Protein AF-V4BMM2-F1 (afdb_monomer)

Radius of gyration: 35.37 Å; Cα contacts (8 Å, |Δi|>4): 159; chains: 1; bounding box: 68×70×99 Å

Nearest PDB structures (foldseek):
  4p7h-assembly1_A  TM=6.509E-01  e=2.391E-01  Homo sapiens
  7uw8-assembly1_A  TM=7.440E-01  e=1.927E+00  Drosophila melanogaster
  4nl3-assembly1_D  TM=5.221E-01  e=1.024E+00  Listeria monocytogenes
  4noy-assembly1_A  TM=5.228E-01  e=1.238E+00  Listeria monocytogenes
  2wac-assembly2_B  TM=4.907E-01  e=3.405E+00  Drosophila melanogaster

Foldseek 3Di:
DPPVPVLCQQQDADQLRGGVVCVVFQAHDDDPDDDDPVRRDHDDPCVVSSVVSVVVVVVVVVVVVCVVVVDDDDDDDDFQFWWQFQVVRFIWTWHADDPDPQWTWTQGPVGIDIDGVVRTDGDDDDPPPPPDPDPPDDDDDDDDDDDDDDDDDDDDDDDDDDDDDDDDDDDDDDDDDDPDPPDPDDDPDDDDDDDDDDDDD

Structure (mmCIF, N/CA/C/O backbone):
data_AF-V4BMM2-F1
#
_entry.id   AF-V4BMM2-F1
#
loop_
_atom_site.group_PDB
_atom_site.id
_atom_site.type_symbol
_atom_site.label_atom_id
_atom_site.label_alt_id
_atom_site.label_comp_id
_atom_site.label_asym_id
_atom_site.label_entity_id
_atom_site.label_seq_id
_atom_site.pdbx_PDB_ins_code
_atom_site.Cartn_x
_atom_site.Cartn_y
_atom_site.Cartn_z
_atom_site.occupancy
_atom_site.B_iso_or_equiv
_atom_site.auth_seq_id
_atom_site.auth_comp_id
_atom_site.auth_asym_id
_atom_site.auth_atom_id
_atom_site.pdbx_PDB_model_num
ATOM 1 N N . MET A 1 1 ? -15.594 14.493 -30.966 1.00 46.47 1 MET A N 1
ATOM 2 C CA . MET A 1 1 ? -14.393 15.199 -30.462 1.00 46.47 1 MET A CA 1
ATOM 3 C C . MET A 1 1 ? -13.976 14.686 -29.072 1.00 46.47 1 MET A C 1
ATOM 5 O O . MET A 1 1 ? -13.896 15.462 -28.135 1.00 46.47 1 MET A O 1
ATOM 9 N N . VAL A 1 2 ? -13.734 13.376 -28.896 1.00 53.12 2 VAL A N 1
ATOM 10 C CA . VAL A 1 2 ? -13.329 12.791 -27.585 1.00 53.12 2 VAL A CA 1
ATOM 11 C C . VAL A 1 2 ? -12.074 11.904 -27.709 1.00 53.12 2 VAL A C 1
ATOM 13 O O . VAL A 1 2 ? -11.563 11.369 -26.731 1.00 53.12 2 VAL A O 1
ATOM 16 N N . SER A 1 3 ? -11.534 11.747 -28.920 1.00 57.31 3 SER A N 1
ATOM 17 C CA . SER A 1 3 ? -10.392 10.869 -29.206 1.00 57.31 3 SER A CA 1
ATOM 18 C C . SER A 1 3 ? -9.025 11.526 -28.979 1.00 57.31 3 SER A C 1
ATOM 20 O O . SER A 1 3 ? -8.033 10.813 -28.847 1.00 57.31 3 SER A O 1
ATOM 22 N N . GLU A 1 4 ? -8.949 12.856 -28.887 1.00 58.19 4 GLU A N 1
ATOM 23 C CA . GLU A 1 4 ? -7.668 13.579 -28.845 1.00 58.19 4 GLU A CA 1
ATOM 24 C C . GLU A 1 4 ? -6.972 13.538 -27.479 1.00 58.19 4 GLU A C 1
ATOM 26 O O . GLU A 1 4 ? -5.750 13.589 -27.414 1.00 58.19 4 GLU A O 1
ATOM 31 N N . VAL A 1 5 ? -7.705 13.378 -26.375 1.00 65.31 5 VAL A N 1
ATOM 32 C CA . VAL A 1 5 ? -7.097 13.405 -25.028 1.00 65.31 5 VAL A CA 1
ATOM 33 C C . VAL A 1 5 ? -6.612 12.017 -24.585 1.00 65.31 5 VAL A C 1
ATOM 35 O O . VAL A 1 5 ? -5.664 11.891 -23.810 1.00 65.31 5 VAL A O 1
ATOM 38 N N . ASN A 1 6 ? -7.221 10.946 -25.103 1.00 75.31 6 ASN A N 1
ATOM 39 C CA . ASN A 1 6 ? -6.951 9.581 -24.641 1.00 75.31 6 ASN A CA 1
ATOM 40 C C . ASN A 1 6 ? -5.591 9.039 -25.117 1.00 75.31 6 ASN A C 1
ATOM 42 O O . ASN A 1 6 ? -4.959 8.249 -24.417 1.00 75.31 6 ASN A O 1
ATOM 46 N N . TRP A 1 7 ? -5.112 9.445 -26.298 1.00 81.00 7 TRP A N 1
ATOM 47 C CA . TRP A 1 7 ? -3.816 8.966 -26.790 1.00 81.00 7 TRP A CA 1
ATOM 48 C C . TRP A 1 7 ? -2.649 9.574 -26.004 1.00 81.00 7 TRP A C 1
ATOM 50 O O . TRP A 1 7 ? -1.683 8.860 -25.746 1.00 81.00 7 TRP A O 1
ATOM 60 N N . ILE A 1 8 ? -2.783 10.825 -25.536 1.00 86.31 8 ILE A N 1
ATOM 61 C CA . ILE A 1 8 ? -1.760 11.526 -24.745 1.00 86.31 8 ILE A CA 1
ATOM 62 C C . ILE A 1 8 ? -1.430 10.723 -23.484 1.00 86.31 8 ILE A C 1
ATOM 64 O O . ILE A 1 8 ? -0.276 10.366 -23.283 1.00 86.31 8 ILE A O 1
ATOM 68 N N . GLN A 1 9 ? -2.438 10.334 -22.696 1.00 87.38 9 GLN A N 1
ATOM 69 C CA . GLN A 1 9 ? -2.237 9.542 -21.471 1.00 87.38 9 GLN A CA 1
ATOM 70 C C . GLN A 1 9 ? -1.515 8.208 -21.729 1.00 87.38 9 GLN A C 1
ATOM 72 O O . GLN A 1 9 ? -0.817 7.696 -20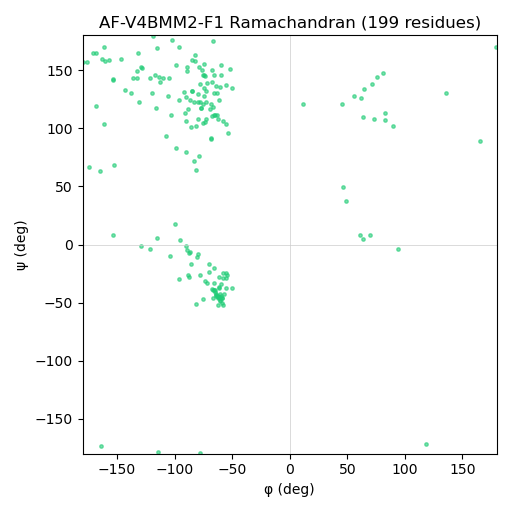.858 1.00 87.38 9 GLN A O 1
ATOM 77 N N . LYS A 1 10 ? -1.674 7.634 -22.928 1.00 89.88 10 LYS A N 1
ATOM 78 C CA . LYS A 1 10 ? -1.091 6.340 -23.307 1.00 89.88 10 LYS A CA 1
ATOM 79 C C . LYS A 1 10 ? 0.318 6.455 -23.882 1.00 89.88 10 LYS A C 1
ATOM 81 O O . LYS A 1 10 ? 1.071 5.492 -23.766 1.00 89.88 10 LYS A O 1
ATOM 86 N N . SER A 1 11 ? 0.664 7.583 -24.506 1.00 90.19 11 SER A N 1
ATOM 87 C CA . SER A 1 11 ? 1.959 7.806 -25.163 1.00 90.19 11 SER A CA 1
ATOM 88 C C . SER A 1 11 ? 2.918 8.693 -24.366 1.00 90.19 11 SER A C 1
ATOM 90 O O . SER A 1 11 ? 4.080 8.812 -24.745 1.00 90.19 11 SER A O 1
ATOM 92 N N . T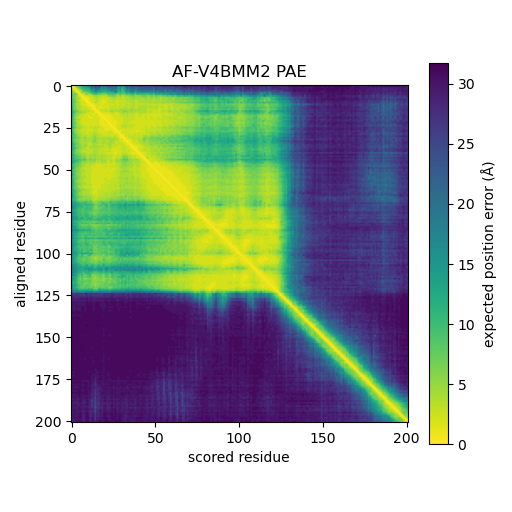HR A 1 12 ? 2.471 9.336 -23.284 1.00 90.50 12 THR A N 1
ATOM 93 C CA . THR A 1 12 ? 3.352 10.128 -22.417 1.00 90.50 12 THR A CA 1
ATOM 94 C C . THR A 1 12 ? 4.231 9.224 -21.554 1.00 90.50 12 THR A C 1
ATOM 96 O O . THR A 1 12 ? 3.694 8.354 -20.861 1.00 90.50 12 THR A O 1
ATOM 99 N N . PRO A 1 13 ? 5.560 9.421 -21.546 1.00 91.25 13 PRO A N 1
ATOM 100 C CA . PRO A 1 13 ? 6.457 8.633 -20.714 1.00 91.25 13 PRO A CA 1
ATOM 101 C C . PRO A 1 13 ? 6.244 8.930 -19.223 1.00 91.25 13 PRO A C 1
ATOM 103 O O . PRO A 1 13 ? 6.067 10.079 -18.816 1.00 91.25 13 PRO A O 1
ATOM 106 N N . LEU A 1 14 ? 6.285 7.882 -18.398 1.00 91.62 14 LEU A N 1
ATOM 107 C CA . LEU A 1 14 ? 6.266 7.983 -16.939 1.00 91.62 14 LEU A CA 1
ATOM 108 C C . LEU A 1 14 ? 7.649 8.381 -16.404 1.00 91.62 14 LEU A C 1
ATOM 110 O O . LEU A 1 14 ? 8.626 8.498 -17.141 1.00 91.62 14 LEU A O 1
ATOM 114 N N . HIS A 1 15 ? 7.768 8.497 -15.078 1.00 89.56 15 HIS A N 1
ATOM 115 C CA . HIS A 1 15 ? 9.061 8.650 -14.401 1.00 89.56 15 HIS A CA 1
ATOM 116 C C . HIS A 1 15 ? 10.067 7.527 -14.730 1.00 89.56 15 HIS A C 1
ATOM 118 O O . HIS A 1 15 ? 11.273 7.739 -14.646 1.00 89.56 15 HIS A O 1
ATOM 124 N N . SER A 1 16 ? 9.588 6.341 -15.122 1.00 89.50 16 SER A N 1
ATOM 125 C CA . SER A 1 16 ? 10.426 5.225 -15.578 1.00 89.50 16 SER A CA 1
ATOM 126 C C . SER A 1 16 ? 11.088 5.473 -16.943 1.00 89.50 16 SER A C 1
ATOM 128 O O . SER A 1 16 ? 12.065 4.792 -17.272 1.00 89.50 16 SER A O 1
ATOM 130 N N . GLY A 1 17 ? 10.598 6.459 -17.705 1.00 91.69 17 GLY A N 1
ATOM 131 C CA . GLY A 1 17 ? 11.034 6.804 -19.060 1.00 91.69 17 GLY A CA 1
ATOM 132 C C . GLY A 1 17 ? 10.215 6.146 -20.174 1.00 91.69 17 GLY A C 1
ATOM 133 O O . GLY A 1 17 ? 10.442 6.460 -21.336 1.00 91.69 17 GLY A O 1
ATOM 134 N N . PHE A 1 18 ? 9.260 5.278 -19.828 1.00 92.69 18 PHE A N 1
ATOM 135 C CA . PHE A 1 18 ? 8.411 4.548 -20.772 1.00 92.69 18 PHE A CA 1
ATOM 136 C C . PHE A 1 18 ? 6.947 4.940 -20.590 1.00 92.69 18 PHE A C 1
ATOM 138 O O . PHE A 1 18 ? 6.502 5.232 -19.477 1.00 92.69 18 PHE A O 1
ATOM 145 N N . SER A 1 19 ? 6.200 4.965 -21.684 1.00 92.81 19 SER A N 1
ATOM 146 C CA . SER A 1 19 ? 4.767 5.251 -21.706 1.00 92.81 19 SER A CA 1
ATOM 147 C C . SER A 1 19 ? 3.930 4.010 -21.373 1.00 92.81 19 SER A C 1
ATOM 149 O O . SER A 1 19 ? 4.397 2.884 -21.566 1.00 92.81 19 SER A O 1
ATOM 151 N N . PRO A 1 20 ? 2.673 4.160 -20.913 1.00 93.19 20 PRO A N 1
ATOM 152 C CA . PRO A 1 20 ? 1.815 3.012 -20.620 1.00 93.19 20 PRO A CA 1
ATOM 153 C C . PRO A 1 20 ? 1.651 2.059 -21.803 1.00 93.19 20 PRO A C 1
ATOM 155 O O . PRO A 1 20 ? 1.624 0.848 -21.614 1.00 9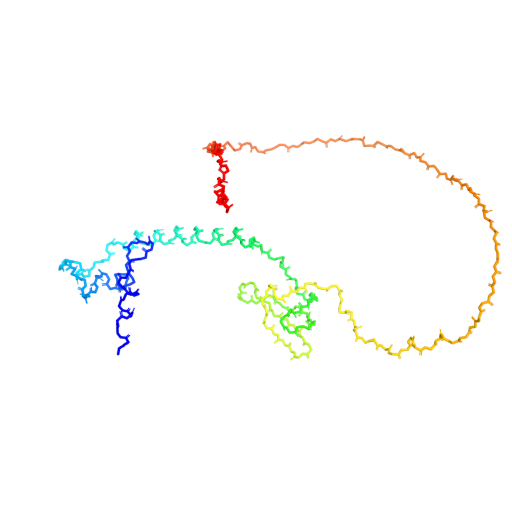3.19 20 PRO A O 1
ATOM 158 N N . ALA A 1 21 ? 1.561 2.586 -23.026 1.00 92.50 21 ALA A N 1
ATOM 159 C CA . ALA A 1 21 ? 1.444 1.746 -24.208 1.00 92.50 21 ALA A CA 1
ATOM 160 C C . ALA A 1 21 ? 2.721 0.937 -24.482 1.00 92.50 21 ALA A C 1
ATOM 162 O O . ALA A 1 21 ? 2.622 -0.235 -24.834 1.00 92.50 21 ALA A O 1
ATOM 163 N N . GLU A 1 22 ? 3.904 1.516 -24.263 1.00 93.12 22 GLU A N 1
ATOM 164 C CA . GLU A 1 22 ? 5.169 0.778 -24.371 1.00 93.12 22 GLU A CA 1
ATOM 165 C C . GLU A 1 22 ? 5.274 -0.312 -23.303 1.00 93.12 22 GLU A C 1
ATOM 167 O O . GLU A 1 22 ? 5.714 -1.416 -23.601 1.00 93.12 22 GLU A O 1
ATOM 172 N N . LEU A 1 23 ? 4.811 -0.043 -22.081 1.00 93.56 23 LEU A N 1
AT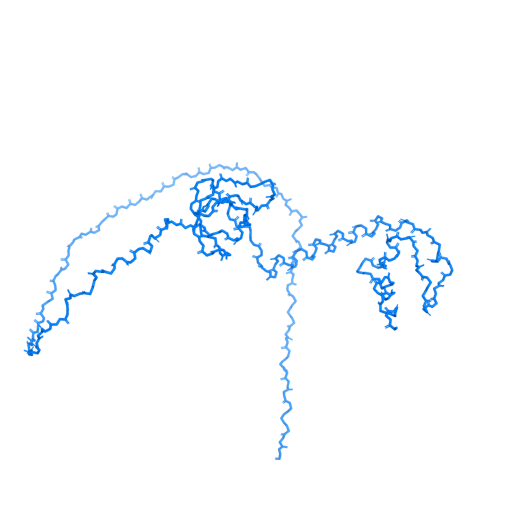OM 173 C CA . LEU A 1 23 ? 4.796 -1.037 -21.004 1.00 93.56 23 LEU A CA 1
ATOM 174 C C . LEU A 1 23 ? 3.770 -2.157 -21.218 1.00 93.56 23 LEU A C 1
ATOM 176 O O . LEU A 1 23 ? 3.932 -3.235 -20.658 1.00 93.56 23 LEU A O 1
ATOM 180 N N . LEU A 1 24 ? 2.716 -1.915 -21.999 1.00 92.81 24 LEU A N 1
ATOM 181 C CA . LEU A 1 24 ? 1.660 -2.896 -22.275 1.00 92.81 24 LEU A CA 1
ATOM 182 C C . LEU A 1 24 ? 1.858 -3.665 -23.582 1.00 92.81 24 LEU A C 1
ATOM 184 O O . LEU A 1 24 ? 1.411 -4.805 -23.680 1.00 92.81 24 LEU A O 1
ATOM 188 N N . PHE A 1 25 ? 2.503 -3.065 -24.583 1.00 92.44 25 PHE A N 1
ATOM 189 C CA . PHE A 1 25 ? 2.656 -3.657 -25.916 1.00 92.44 25 PHE A CA 1
ATOM 190 C C . PHE A 1 25 ? 4.116 -3.837 -26.349 1.00 92.44 25 PHE A C 1
ATOM 192 O O . PHE A 1 25 ? 4.358 -4.351 -27.440 1.00 92.44 25 PHE A O 1
ATOM 199 N N . GLY A 1 26 ? 5.083 -3.381 -25.548 1.00 92.69 26 GLY A N 1
ATOM 200 C CA . GLY A 1 26 ? 6.509 -3.408 -25.880 1.00 92.69 26 GLY A CA 1
ATOM 201 C C . GLY A 1 26 ? 6.903 -2.440 -27.001 1.00 92.69 26 GLY A C 1
ATOM 202 O O . GLY A 1 26 ? 8.011 -2.516 -27.511 1.00 92.69 26 GLY A O 1
ATOM 203 N N . ARG A 1 27 ? 6.004 -1.559 -27.450 1.00 93.38 27 ARG A N 1
ATOM 204 C CA . ARG A 1 27 ? 6.213 -0.672 -28.608 1.00 93.38 27 ARG A CA 1
ATOM 205 C C . ARG A 1 27 ? 5.514 0.663 -28.429 1.00 93.38 27 ARG A C 1
ATOM 207 O O . ARG A 1 27 ? 4.524 0.759 -27.701 1.00 93.38 27 ARG A O 1
ATOM 214 N N . LYS A 1 28 ? 5.952 1.667 -29.182 1.00 92.06 28 LYS A N 1
ATOM 215 C CA . LYS A 1 28 ? 5.233 2.938 -29.296 1.00 92.06 28 LYS A CA 1
ATOM 216 C C . LYS A 1 28 ? 4.006 2.790 -30.194 1.00 92.06 28 LYS A C 1
ATOM 218 O O . LYS A 1 28 ? 3.996 2.033 -31.168 1.00 92.06 28 LYS A O 1
ATOM 223 N N . LEU A 1 29 ? 2.949 3.527 -29.858 1.00 90.12 29 LEU A N 1
ATOM 224 C CA . LEU A 1 29 ? 1.778 3.652 -30.723 1.00 90.12 29 LEU A CA 1
ATOM 225 C C . LEU A 1 29 ? 2.088 4.597 -31.883 1.00 90.12 29 LEU A C 1
ATOM 227 O O . LEU A 1 29 ? 2.855 5.546 -31.737 1.00 90.12 29 LEU A O 1
ATOM 231 N N . ARG A 1 30 ? 1.439 4.365 -33.025 1.00 90.69 30 ARG A N 1
ATOM 232 C CA . ARG A 1 30 ? 1.462 5.304 -34.145 1.00 90.69 30 ARG A CA 1
ATOM 233 C C . ARG A 1 30 ? 0.550 6.482 -33.798 1.00 90.69 30 ARG A C 1
ATOM 235 O O . ARG A 1 30 ? -0.669 6.331 -33.794 1.00 90.69 30 ARG A O 1
ATOM 242 N N . THR A 1 31 ? 1.147 7.614 -33.451 1.00 88.06 31 THR A N 1
ATOM 243 C CA . THR A 1 31 ? 0.449 8.859 -33.102 1.00 88.06 31 THR A CA 1
ATOM 244 C C . THR A 1 31 ? 0.743 9.941 -34.145 1.00 88.06 31 THR A C 1
ATOM 246 O O . THR A 1 31 ? 1.443 9.688 -35.124 1.00 88.06 31 THR A O 1
ATOM 249 N N . GLN A 1 32 ? 0.195 11.145 -33.948 1.00 87.06 32 GLN A N 1
ATOM 250 C CA . GLN A 1 32 ? 0.460 12.299 -34.821 1.00 87.06 32 GLN A CA 1
ATOM 251 C C . GLN A 1 32 ? 1.914 12.778 -34.748 1.00 87.06 32 GLN A C 1
ATOM 253 O O . GLN A 1 32 ? 2.393 13.465 -35.646 1.00 87.06 32 GLN A O 1
ATOM 258 N N . VAL A 1 33 ? 2.621 12.419 -33.675 1.00 85.44 33 VAL A N 1
ATOM 259 C CA . VAL A 1 33 ? 4.050 12.683 -33.547 1.00 85.44 33 VAL A CA 1
ATOM 260 C C . VAL A 1 33 ? 4.797 11.617 -34.349 1.00 85.44 33 VAL A C 1
ATOM 262 O O . VAL A 1 33 ? 4.531 10.429 -34.155 1.00 85.44 33 VAL A O 1
ATOM 265 N N . PRO A 1 34 ? 5.730 11.993 -35.238 1.00 89.12 34 PRO A N 1
ATOM 266 C CA . PRO A 1 34 ? 6.509 11.019 -35.985 1.00 89.12 34 PRO A CA 1
ATOM 267 C C . PRO A 1 34 ? 7.371 10.187 -35.031 1.00 89.12 34 PRO A C 1
ATOM 269 O O . PRO A 1 34 ? 8.086 10.714 -34.179 1.00 89.12 34 PRO A O 1
ATOM 272 N N . VAL A 1 35 ? 7.299 8.869 -35.194 1.00 89.31 35 VAL A N 1
ATOM 273 C CA . VAL A 1 35 ? 8.043 7.881 -34.409 1.00 89.31 35 VAL A CA 1
ATOM 274 C C . VAL A 1 35 ? 8.894 7.052 -35.363 1.00 89.31 35 VAL A C 1
ATOM 276 O O . VAL A 1 35 ? 8.467 6.745 -36.478 1.00 89.31 35 VAL A O 1
ATOM 279 N N . SER A 1 36 ? 10.100 6.680 -34.934 1.00 92.06 36 SER A N 1
ATOM 280 C CA . SER A 1 36 ? 10.974 5.818 -35.731 1.00 92.06 36 SER A CA 1
ATOM 281 C C . SER A 1 36 ? 10.302 4.460 -35.997 1.00 92.06 36 SER A C 1
ATOM 283 O O . SER A 1 36 ? 9.789 3.852 -35.053 1.00 92.06 36 SER A O 1
ATOM 285 N N . PRO A 1 37 ? 10.344 3.916 -37.231 1.00 91.56 37 PRO A N 1
ATOM 286 C CA . PRO A 1 37 ? 9.732 2.623 -37.550 1.00 91.56 37 PRO A CA 1
ATOM 287 C C . PRO A 1 37 ? 10.213 1.469 -36.662 1.00 91.56 37 PRO A C 1
ATOM 289 O O . PRO A 1 37 ? 9.458 0.537 -36.404 1.00 91.56 37 PRO A O 1
ATOM 292 N N . ARG A 1 38 ? 11.448 1.546 -36.147 1.00 92.00 38 ARG A N 1
ATOM 293 C CA . ARG A 1 38 ? 12.012 0.538 -35.235 1.00 92.00 38 ARG A CA 1
ATOM 294 C C . ARG A 1 38 ? 11.287 0.485 -33.890 1.00 92.00 38 ARG A C 1
ATOM 296 O O . ARG A 1 38 ? 11.158 -0.586 -33.318 1.00 92.00 38 ARG A O 1
ATOM 303 N N . GLU A 1 39 ? 10.792 1.619 -33.400 1.00 89.81 39 GLU A N 1
ATOM 304 C CA . GLU A 1 39 ? 10.083 1.710 -32.116 1.00 89.81 39 GLU A CA 1
ATOM 305 C C . GLU A 1 39 ? 8.614 1.262 -32.219 1.00 89.81 39 GLU A C 1
ATOM 307 O O . GLU A 1 39 ? 7.947 1.074 -31.202 1.00 89.81 39 GLU A O 1
ATOM 312 N N . LEU A 1 40 ? 8.103 1.075 -33.444 1.00 91.12 40 LEU A N 1
ATOM 313 C CA . LEU A 1 40 ? 6.796 0.463 -33.700 1.00 91.12 40 LEU A CA 1
ATOM 314 C C . LEU A 1 40 ? 6.842 -1.070 -33.607 1.00 91.12 40 LEU A C 1
ATOM 316 O O . LEU A 1 40 ? 5.790 -1.705 -33.651 1.00 91.12 40 LEU A O 1
ATOM 320 N N . ILE A 1 41 ? 8.032 -1.662 -33.488 1.00 92.69 41 ILE A N 1
ATOM 321 C CA . ILE A 1 41 ? 8.234 -3.104 -33.343 1.00 92.69 41 ILE A CA 1
ATOM 322 C C . ILE A 1 41 ? 8.270 -3.437 -31.842 1.00 92.69 41 ILE A C 1
ATOM 324 O O . ILE A 1 41 ? 8.974 -2.757 -31.094 1.00 92.69 41 ILE A O 1
ATOM 328 N N . PRO A 1 42 ? 7.520 -4.451 -31.374 1.00 93.12 42 PRO A N 1
ATOM 329 C CA . PRO A 1 42 ? 7.487 -4.819 -29.961 1.00 93.12 42 PRO A CA 1
ATOM 330 C C . PRO A 1 42 ? 8.835 -5.352 -29.463 1.00 93.12 42 PRO A C 1
ATOM 332 O O . PRO A 1 42 ? 9.417 -6.261 -30.050 1.00 93.12 42 PRO A O 1
ATOM 335 N N . ASN A 1 43 ? 9.298 -4.807 -28.339 1.00 89.56 43 ASN A N 1
ATOM 336 C CA . ASN A 1 43 ? 10.494 -5.204 -27.613 1.00 89.56 43 ASN A CA 1
ATOM 337 C C . ASN A 1 43 ? 10.268 -5.098 -26.094 1.00 89.56 43 ASN A C 1
ATOM 339 O O . ASN A 1 43 ? 9.795 -4.088 -25.578 1.00 89.56 43 ASN A O 1
ATOM 343 N N . TRP A 1 44 ? 10.660 -6.142 -25.367 1.00 89.31 44 TRP A N 1
ATOM 344 C CA . TRP A 1 44 ? 10.453 -6.281 -23.923 1.00 89.31 44 TRP A CA 1
ATOM 345 C C . TRP A 1 44 ? 11.752 -6.303 -23.108 1.00 89.31 44 TRP A C 1
ATOM 347 O O . TRP A 1 44 ? 11.714 -6.488 -21.891 1.00 89.31 44 TRP A O 1
ATOM 357 N N . SER A 1 45 ? 12.905 -6.085 -23.746 1.00 88.19 45 SER A N 1
ATOM 358 C CA . SER A 1 45 ? 14.225 -6.137 -23.098 1.00 88.19 45 SER A CA 1
ATOM 359 C C . SER A 1 45 ? 14.374 -5.165 -21.920 1.00 88.19 45 SER A C 1
ATOM 361 O O . SER A 1 45 ? 15.167 -5.399 -21.011 1.00 88.19 45 SER A O 1
ATOM 363 N N . HIS A 1 46 ? 13.591 -4.086 -21.904 1.00 87.38 46 HIS A N 1
ATOM 364 C CA . HIS A 1 46 ? 13.682 -3.018 -20.912 1.00 87.38 46 HIS A CA 1
ATOM 365 C C . HIS A 1 46 ? 12.853 -3.255 -19.635 1.00 87.38 46 HIS A C 1
ATOM 367 O O . HIS A 1 46 ? 12.976 -2.478 -18.687 1.00 87.38 46 HIS A O 1
ATOM 373 N N . LEU A 1 47 ? 12.022 -4.306 -19.571 1.00 90.06 47 LEU A N 1
ATOM 374 C CA . LEU A 1 47 ? 11.083 -4.521 -18.458 1.00 90.06 47 LEU A CA 1
ATOM 375 C C . LEU A 1 47 ? 11.762 -4.685 -17.092 1.00 90.06 47 LEU A C 1
ATOM 377 O O . LEU A 1 47 ? 11.248 -4.191 -16.088 1.00 90.06 47 LEU A O 1
ATOM 381 N N . SER A 1 48 ? 12.913 -5.358 -17.043 1.00 93.19 48 SER A N 1
ATOM 382 C CA . SER A 1 48 ? 13.683 -5.546 -15.805 1.00 93.19 48 SER A CA 1
ATOM 383 C C . SER A 1 48 ? 14.119 -4.204 -15.212 1.00 93.19 48 SER A C 1
ATOM 385 O O . SER A 1 48 ? 13.875 -3.926 -14.039 1.00 93.19 48 SER A O 1
ATOM 387 N N . LEU A 1 49 ? 14.670 -3.334 -16.057 1.00 93.50 49 LEU A N 1
ATOM 388 C CA . LEU A 1 49 ? 15.092 -1.985 -15.698 1.00 93.50 49 LEU A CA 1
ATOM 389 C C . LEU A 1 49 ? 13.903 -1.095 -15.308 1.00 93.50 49 LEU A C 1
ATOM 391 O O . LEU A 1 49 ? 13.999 -0.321 -14.354 1.00 93.50 49 LEU A O 1
ATOM 395 N N . VAL A 1 50 ? 12.765 -1.204 -16.003 1.00 94.69 50 VAL A N 1
ATOM 396 C CA . VAL A 1 50 ? 11.539 -0.483 -15.618 1.00 94.69 50 VAL A CA 1
ATOM 397 C C . VAL A 1 50 ? 11.092 -0.894 -14.222 1.00 94.69 50 VAL A C 1
ATOM 399 O O . VAL A 1 50 ? 10.792 -0.027 -13.402 1.00 94.69 50 VAL A O 1
ATOM 402 N N . ARG A 1 51 ? 11.083 -2.199 -13.936 1.00 94.75 51 ARG A N 1
ATOM 403 C CA . ARG A 1 51 ? 10.665 -2.735 -12.640 1.00 94.75 51 ARG A CA 1
ATOM 404 C C . ARG A 1 51 ? 11.522 -2.187 -11.501 1.00 94.75 51 ARG A C 1
ATOM 406 O O . ARG A 1 51 ? 10.967 -1.738 -10.502 1.00 94.75 51 ARG A O 1
ATOM 413 N N . GLU A 1 52 ? 12.842 -2.170 -11.674 1.00 95.81 52 GLU A N 1
ATOM 414 C CA . GLU A 1 52 ? 13.775 -1.604 -10.693 1.00 95.81 52 GLU A CA 1
ATOM 415 C C . GLU A 1 52 ? 13.509 -0.107 -10.459 1.00 95.81 52 GLU A C 1
ATOM 417 O O . GLU A 1 52 ? 13.341 0.339 -9.320 1.00 95.81 52 GLU A O 1
ATOM 422 N N . ARG A 1 53 ? 13.383 0.681 -11.539 1.00 95.50 53 ARG A N 1
ATOM 423 C CA . ARG A 1 53 ? 13.087 2.122 -11.441 1.00 95.50 53 ARG A CA 1
ATOM 424 C C . ARG A 1 53 ? 11.758 2.393 -10.744 1.00 95.50 53 ARG A C 1
ATOM 426 O O . ARG A 1 53 ? 11.667 3.310 -9.924 1.00 95.50 53 ARG A O 1
ATOM 433 N N . GLU A 1 54 ? 10.726 1.616 -11.059 1.00 95.25 54 GLU A N 1
ATOM 434 C CA . GLU A 1 54 ? 9.422 1.745 -10.416 1.00 95.25 54 GLU A CA 1
ATOM 435 C C . GLU A 1 54 ? 9.462 1.371 -8.938 1.00 95.25 54 GLU A C 1
ATOM 437 O O . GLU A 1 54 ? 8.827 2.050 -8.134 1.00 95.25 54 GLU A O 1
ATOM 442 N N . GLU A 1 55 ? 10.205 0.334 -8.553 1.00 96.62 55 GLU A N 1
ATOM 443 C CA . GLU A 1 55 ? 10.345 -0.059 -7.152 1.00 96.62 55 GLU A CA 1
ATOM 444 C C . GLU A 1 55 ? 11.007 1.052 -6.327 1.00 96.62 55 GLU A C 1
ATOM 446 O O . GLU A 1 55 ? 10.467 1.468 -5.295 1.00 96.62 55 GLU A O 1
ATOM 451 N N . ILE A 1 56 ? 12.097 1.628 -6.842 1.00 96.75 56 ILE A N 1
ATOM 452 C CA . ILE A 1 56 ? 12.771 2.781 -6.232 1.00 96.75 56 ILE A CA 1
ATOM 453 C C . ILE A 1 56 ? 11.806 3.971 -6.124 1.00 96.75 56 ILE A C 1
ATOM 455 O O . ILE A 1 56 ? 11.705 4.613 -5.070 1.00 96.75 56 ILE A O 1
ATOM 459 N N . TYR A 1 57 ? 11.058 4.264 -7.192 1.00 96.31 57 TYR A N 1
ATOM 460 C CA . TYR A 1 57 ? 10.100 5.367 -7.204 1.00 96.31 57 TYR A CA 1
ATOM 461 C C . TYR A 1 57 ? 8.953 5.156 -6.207 1.00 96.31 57 TYR A C 1
ATOM 463 O O . TYR A 1 57 ? 8.609 6.080 -5.461 1.00 96.31 57 TYR A O 1
ATOM 471 N N . ARG A 1 58 ? 8.388 3.945 -6.133 1.00 96.81 58 ARG A N 1
ATOM 472 C CA . ARG A 1 58 ? 7.339 3.574 -5.169 1.00 96.81 58 ARG A CA 1
ATOM 473 C C . ARG A 1 58 ? 7.854 3.694 -3.735 1.00 96.81 58 ARG A C 1
ATOM 475 O O . ARG A 1 58 ? 7.173 4.294 -2.903 1.00 96.81 58 ARG A O 1
ATOM 482 N N . ALA A 1 59 ? 9.068 3.214 -3.452 1.00 97.75 59 ALA A N 1
ATOM 483 C CA . ALA A 1 59 ? 9.690 3.321 -2.132 1.00 97.75 59 ALA A CA 1
ATOM 484 C C . ALA A 1 59 ? 9.916 4.785 -1.715 1.00 97.75 59 ALA A C 1
ATOM 486 O O . ALA A 1 59 ? 9.563 5.182 -0.600 1.00 97.75 59 ALA A O 1
ATOM 487 N N . LYS A 1 60 ? 10.430 5.621 -2.627 1.00 97.69 60 LYS A N 1
ATOM 488 C CA . LYS A 1 60 ? 10.624 7.059 -2.393 1.00 97.69 60 LYS A CA 1
ATOM 489 C C . LYS A 1 60 ? 9.298 7.783 -2.176 1.00 97.69 60 LYS A C 1
ATOM 491 O O . LYS A 1 60 ? 9.180 8.583 -1.248 1.00 97.69 60 LYS A O 1
ATOM 496 N N . THR A 1 61 ? 8.298 7.487 -3.002 1.00 96.81 61 THR A N 1
ATOM 497 C CA . THR A 1 61 ? 6.953 8.067 -2.892 1.00 96.81 61 THR A CA 1
ATOM 498 C C . THR A 1 61 ? 6.317 7.699 -1.557 1.00 96.81 61 THR A C 1
ATOM 500 O O . THR A 1 61 ? 5.831 8.586 -0.855 1.00 96.81 61 THR A O 1
ATOM 503 N N . LYS A 1 62 ? 6.422 6.429 -1.143 1.00 96.75 62 LYS A N 1
ATOM 504 C CA . LYS A 1 62 ? 5.982 5.962 0.175 1.00 96.75 62 LYS A CA 1
ATOM 505 C C . LYS A 1 62 ? 6.695 6.707 1.305 1.00 96.75 62 LYS A C 1
ATOM 507 O O . LYS A 1 62 ? 6.030 7.238 2.183 1.00 96.75 62 LYS A O 1
ATOM 512 N N . CYS A 1 63 ? 8.025 6.793 1.277 1.00 97.19 63 CYS A N 1
ATOM 513 C CA . CYS A 1 63 ? 8.798 7.493 2.309 1.00 97.19 63 CYS A CA 1
ATOM 514 C C . CYS A 1 63 ? 8.405 8.977 2.419 1.00 97.19 63 CYS A C 1
ATOM 516 O O . CYS A 1 63 ? 8.183 9.490 3.516 1.00 97.19 63 CYS A O 1
ATOM 518 N N . ASN A 1 64 ? 8.256 9.661 1.282 1.00 97.19 64 ASN A N 1
ATOM 519 C CA . ASN A 1 64 ? 7.841 11.062 1.245 1.00 97.19 64 ASN A CA 1
ATOM 520 C C . ASN A 1 64 ? 6.425 11.255 1.795 1.00 97.19 64 ASN A C 1
ATOM 522 O O . ASN A 1 64 ? 6.190 12.198 2.553 1.00 97.19 64 ASN A O 1
ATOM 526 N N . PHE A 1 65 ? 5.499 10.365 1.433 1.00 96.88 65 PHE A N 1
ATOM 527 C CA . PHE A 1 65 ? 4.138 10.366 1.953 1.00 96.88 65 PHE A CA 1
ATOM 528 C C . PHE A 1 65 ? 4.131 10.135 3.469 1.00 96.88 65 PHE A C 1
ATOM 530 O O . PHE A 1 65 ? 3.600 10.960 4.213 1.00 96.88 65 PHE A O 1
ATOM 537 N N . ASP A 1 66 ? 4.801 9.078 3.932 1.00 96.00 66 ASP A N 1
ATOM 538 C CA . ASP A 1 66 ? 4.882 8.717 5.347 1.00 96.00 66 ASP A CA 1
ATOM 539 C C . ASP A 1 66 ? 5.466 9.865 6.182 1.00 96.00 66 ASP A C 1
ATOM 541 O O . ASP A 1 66 ? 4.928 10.213 7.234 1.00 96.00 66 ASP A O 1
ATOM 545 N N . LYS A 1 67 ? 6.517 10.522 5.674 1.00 95.56 67 LYS A N 1
ATOM 546 C CA . LYS A 1 67 ? 7.147 11.682 6.313 1.00 95.56 67 LYS A CA 1
ATOM 547 C C . LYS A 1 67 ? 6.232 12.906 6.342 1.00 95.56 67 LYS A C 1
ATOM 549 O O . LYS A 1 67 ? 6.133 13.558 7.380 1.00 95.56 67 LYS A O 1
ATOM 554 N N . ARG A 1 68 ? 5.573 13.237 5.223 1.00 96.56 68 ARG A N 1
ATOM 555 C CA . ARG A 1 68 ? 4.680 14.407 5.124 1.00 96.56 68 ARG A CA 1
ATOM 556 C C . ARG A 1 68 ? 3.466 14.264 6.037 1.00 96.56 68 ARG A C 1
ATOM 558 O O . ARG A 1 68 ? 3.075 15.235 6.676 1.00 96.56 68 ARG A O 1
ATOM 565 N N . HIS A 1 69 ? 2.896 13.065 6.105 1.00 95.19 69 HIS A N 1
ATOM 566 C CA . HIS A 1 69 ? 1.679 12.786 6.866 1.00 95.19 69 HIS A CA 1
ATOM 567 C C . HIS A 1 69 ? 1.947 12.237 8.272 1.00 95.19 69 HIS A C 1
ATOM 569 O O . HIS A 1 69 ? 0.993 11.909 8.971 1.00 95.19 69 HIS A O 1
ATOM 575 N N . LYS A 1 70 ? 3.222 12.149 8.693 1.00 93.75 70 LYS A N 1
ATOM 576 C CA . LYS A 1 70 ? 3.646 11.573 9.983 1.00 93.75 70 LYS A CA 1
ATOM 577 C C . LYS A 1 70 ? 2.932 10.242 10.250 1.00 93.75 70 LYS A C 1
ATOM 579 O O . LYS A 1 70 ? 2.305 10.052 11.291 1.00 93.75 70 LYS A O 1
ATOM 584 N N . VAL A 1 71 ? 2.961 9.358 9.252 1.00 90.62 71 VAL A N 1
ATOM 585 C CA . VAL A 1 71 ? 2.213 8.099 9.279 1.00 90.62 71 VAL A CA 1
ATOM 586 C C . VAL A 1 71 ? 2.731 7.236 10.422 1.00 90.62 71 VAL A C 1
ATOM 588 O O . VAL A 1 71 ? 3.837 6.707 10.366 1.00 90.62 71 VAL A O 1
ATOM 591 N N . ASN A 1 72 ? 1.892 7.061 11.438 1.00 87.75 72 ASN A N 1
ATOM 592 C CA . ASN A 1 72 ? 2.174 6.224 12.594 1.00 87.75 72 ASN A CA 1
ATOM 593 C C . ASN A 1 72 ? 1.240 5.016 12.598 1.00 87.75 72 ASN A C 1
ATOM 595 O O . ASN A 1 72 ? 0.046 5.121 12.304 1.00 87.75 72 ASN A O 1
ATOM 599 N N . ARG A 1 73 ? 1.781 3.846 12.948 1.00 88.94 73 ARG A N 1
ATOM 600 C CA . ARG A 1 73 ? 0.953 2.664 13.193 1.00 88.94 73 ARG A CA 1
ATOM 601 C C . ARG A 1 73 ? 0.273 2.829 14.550 1.00 88.94 73 ARG A C 1
ATOM 603 O O . ARG A 1 73 ? 0.949 2.983 15.561 1.00 88.94 73 ARG A O 1
ATOM 610 N N . LEU A 1 74 ? -1.057 2.819 14.553 1.00 91.12 74 LEU A N 1
ATOM 611 C CA . LEU A 1 74 ? -1.844 2.814 15.786 1.00 91.12 74 LEU A CA 1
ATOM 612 C C . LEU A 1 74 ? -1.609 1.503 16.544 1.00 91.12 74 LEU A C 1
ATOM 614 O O . LEU A 1 74 ? -1.442 0.462 15.908 1.00 91.12 74 LEU A O 1
ATOM 618 N N . LYS A 1 75 ? -1.627 1.563 17.883 1.00 91.69 75 LYS A N 1
ATOM 619 C CA . LYS A 1 75 ? -1.546 0.371 18.742 1.00 91.69 75 LYS A CA 1
ATOM 620 C C . LYS A 1 75 ? -2.643 -0.612 18.377 1.00 91.69 75 LYS A C 1
ATOM 622 O O . LYS A 1 75 ? -3.785 -0.192 18.186 1.00 91.69 75 LYS A O 1
ATOM 627 N N . ASP A 1 76 ? -2.302 -1.888 18.311 1.00 93.38 76 ASP A N 1
ATOM 628 C CA . ASP A 1 76 ? -3.298 -2.935 18.147 1.00 93.38 76 ASP A CA 1
ATOM 629 C C . ASP A 1 76 ? -4.295 -2.930 19.306 1.00 93.38 76 ASP A C 1
ATOM 631 O O . ASP A 1 76 ? -4.023 -2.394 20.380 1.00 93.38 76 ASP A O 1
ATOM 635 N N . LEU A 1 77 ? -5.482 -3.444 19.015 1.00 93.75 77 LEU A N 1
ATOM 636 C CA . LEU A 1 77 ? -6.563 -3.546 19.975 1.00 93.75 77 LEU A CA 1
ATOM 637 C C . LEU A 1 77 ? -6.780 -5.011 20.310 1.00 93.75 77 LEU A C 1
ATOM 639 O O . LEU A 1 77 ? -6.686 -5.868 19.421 1.00 93.75 77 LEU A O 1
ATOM 643 N N . GLU A 1 78 ? -7.107 -5.258 21.567 1.00 92.88 78 GLU A N 1
ATOM 644 C CA . GLU A 1 78 ? -7.394 -6.599 22.048 1.00 92.88 78 GLU A CA 1
ATOM 645 C C . GLU A 1 78 ? -8.887 -6.922 21.894 1.00 92.88 78 GLU A C 1
ATOM 647 O O . GLU A 1 78 ? -9.722 -6.009 21.854 1.00 92.88 78 GLU A O 1
ATOM 652 N N . PRO A 1 79 ? -9.243 -8.210 21.750 1.00 93.88 79 PRO A N 1
ATOM 653 C CA . PRO A 1 79 ? -10.628 -8.650 21.867 1.00 93.88 79 PRO A CA 1
ATOM 654 C C . PRO A 1 79 ? -11.264 -8.155 23.173 1.00 93.88 79 PRO A C 1
ATOM 656 O O . PRO A 1 79 ? -10.578 -7.944 24.169 1.00 93.88 79 PRO A O 1
ATOM 659 N N . GLU A 1 80 ? -12.576 -7.950 23.146 1.00 93.38 80 GLU A N 1
ATOM 660 C CA . GLU A 1 80 ? -13.415 -7.438 24.237 1.00 93.38 80 GLU A CA 1
ATOM 661 C C . GLU A 1 80 ? -13.121 -6.000 24.698 1.00 93.38 80 GLU A C 1
ATOM 663 O O . GLU A 1 80 ? -13.763 -5.489 25.610 1.00 93.38 80 GLU A O 1
ATOM 668 N N . GLN A 1 81 ? -12.214 -5.278 24.033 1.00 93.06 81 GLN A N 1
ATOM 669 C CA . GLN A 1 81 ? -11.958 -3.875 24.352 1.00 93.06 81 GLN A CA 1
ATOM 670 C C . GLN A 1 81 ? -13.089 -2.954 23.856 1.00 93.06 81 GLN A C 1
ATOM 672 O O . GLN A 1 81 ? -13.509 -3.030 22.695 1.00 93.06 81 GLN A O 1
ATOM 677 N N . ASN A 1 82 ? -13.527 -2.016 24.703 1.00 94.19 82 ASN A N 1
ATOM 678 C CA . ASN A 1 82 ? -14.482 -0.973 24.330 1.00 94.19 82 ASN A CA 1
ATOM 679 C C . ASN A 1 82 ? -13.838 0.082 23.425 1.00 94.19 82 ASN A C 1
ATOM 681 O O . ASN A 1 82 ? -12.765 0.633 23.696 1.00 94.19 82 ASN A O 1
ATOM 685 N N . VAL A 1 83 ? -14.535 0.394 22.337 1.00 95.12 83 VAL A N 1
ATOM 686 C CA . VAL A 1 83 ? -14.107 1.367 21.341 1.00 95.12 83 VAL A CA 1
ATOM 687 C C . VAL A 1 83 ? -15.248 2.275 20.918 1.00 95.12 83 VAL A C 1
ATOM 689 O O . VAL A 1 83 ? -16.389 1.857 20.744 1.00 95.12 83 VAL A O 1
ATOM 692 N N . PHE A 1 84 ? -14.914 3.535 20.684 1.00 95.12 84 PHE A N 1
ATOM 693 C CA . PHE A 1 84 ? -15.772 4.480 19.996 1.00 95.12 84 PHE A CA 1
ATOM 694 C C . PHE A 1 84 ? -15.496 4.430 18.489 1.00 95.12 84 PHE A C 1
ATOM 696 O O . PHE A 1 84 ? -14.348 4.555 18.041 1.00 95.12 84 PHE A O 1
ATOM 703 N N . ILE A 1 85 ? -16.549 4.239 17.694 1.00 95.44 85 ILE A N 1
ATOM 704 C CA . ILE A 1 85 ? -16.475 4.199 16.234 1.00 95.44 85 ILE A CA 1
ATOM 705 C C . ILE A 1 85 ? -16.699 5.614 15.694 1.00 95.44 85 ILE A C 1
ATOM 707 O O . ILE A 1 85 ? -17.812 6.132 15.744 1.00 95.44 85 ILE A O 1
ATOM 711 N N . ARG A 1 86 ? -15.666 6.221 15.094 1.00 93.62 86 ARG A N 1
ATOM 712 C CA . ARG A 1 86 ? -15.724 7.610 14.588 1.00 93.62 86 ARG A CA 1
ATOM 713 C C . ARG A 1 86 ? -16.774 7.832 13.494 1.00 93.62 86 ARG A C 1
ATOM 715 O O . ARG A 1 86 ? -17.387 8.888 13.454 1.00 93.62 86 ARG A O 1
ATOM 722 N N . ASP A 1 87 ? -16.960 6.849 12.615 1.00 92.06 87 ASP A N 1
ATOM 723 C CA . ASP A 1 87 ? -17.871 6.953 11.465 1.00 92.06 87 ASP A CA 1
ATOM 724 C C . ASP A 1 87 ? -19.346 6.839 11.880 1.00 92.06 87 ASP A C 1
ATOM 726 O O . ASP A 1 87 ? -20.179 7.653 11.504 1.00 92.06 87 ASP A O 1
ATOM 730 N N . SER A 1 88 ? -19.662 5.850 12.721 1.00 88.94 88 SER A N 1
ATOM 731 C CA . SER A 1 88 ? -21.026 5.593 13.203 1.00 88.94 88 SER A CA 1
ATOM 732 C C . SER A 1 88 ? -21.399 6.397 14.453 1.00 88.94 88 SER A C 1
ATOM 734 O O . SER A 1 88 ? -22.549 6.335 14.874 1.00 88.94 88 SER A O 1
ATOM 736 N N . LYS A 1 89 ? -20.440 7.131 15.042 1.00 90.62 89 LYS A N 1
ATOM 737 C CA . LYS A 1 89 ? -20.574 7.887 16.301 1.00 90.62 89 LYS A CA 1
ATOM 738 C C . LYS A 1 89 ? -21.201 7.061 17.431 1.00 90.62 89 LYS A C 1
ATOM 740 O O . LYS A 1 89 ? -21.997 7.565 18.214 1.00 90.62 89 LYS A O 1
ATOM 745 N N . SER A 1 90 ? -20.858 5.779 17.490 1.00 91.62 90 SER A N 1
ATOM 746 C CA . SER A 1 90 ? -21.432 4.815 18.424 1.00 91.62 90 SER A CA 1
ATOM 747 C C . SER A 1 90 ? -20.335 4.057 19.157 1.00 91.62 90 SER A C 1
ATOM 749 O O . SER A 1 90 ? -19.234 3.861 18.632 1.00 91.62 90 SER A O 1
ATOM 751 N N . HIS A 1 91 ? -20.652 3.597 20.362 1.00 93.56 91 HIS A N 1
ATOM 752 C CA . HIS A 1 91 ? -19.798 2.679 21.105 1.00 93.56 91 HIS A CA 1
ATOM 753 C C . HIS A 1 91 ? -19.960 1.247 20.585 1.00 93.56 91 HIS A C 1
ATOM 755 O O . HIS A 1 91 ? -21.007 0.874 20.050 1.00 93.56 91 HIS A O 1
ATOM 761 N N . GLY A 1 92 ? -18.909 0.451 20.738 1.00 93.81 92 GLY A N 1
ATOM 762 C CA . GLY A 1 92 ? -18.913 -0.972 20.435 1.00 93.81 92 GLY A CA 1
ATOM 763 C C . GLY A 1 92 ? -17.764 -1.698 21.122 1.00 93.81 92 GLY A C 1
ATOM 764 O O . GLY A 1 92 ? -16.854 -1.068 21.664 1.00 93.81 92 GLY A O 1
ATOM 765 N N . THR A 1 93 ? -17.799 -3.024 21.088 1.00 95.94 93 THR A N 1
ATOM 766 C CA . THR A 1 93 ? -16.750 -3.893 21.635 1.00 95.94 93 THR A CA 1
ATOM 767 C C . THR A 1 93 ? -16.063 -4.652 20.516 1.00 95.94 93 THR A C 1
ATOM 769 O O . THR A 1 93 ? -16.664 -4.997 19.497 1.00 95.94 93 THR A O 1
ATOM 772 N N . ILE A 1 94 ? -14.763 -4.875 20.645 1.00 96.19 94 ILE A N 1
ATOM 773 C CA . ILE A 1 94 ? -14.007 -5.582 19.615 1.00 96.19 94 ILE A CA 1
ATOM 774 C C . ILE A 1 94 ? -14.233 -7.074 19.768 1.00 96.19 94 ILE A C 1
ATOM 776 O O . ILE A 1 94 ? -13.882 -7.645 20.784 1.00 96.19 94 ILE A O 1
ATOM 780 N N . VAL A 1 95 ? -14.720 -7.730 18.721 1.00 95.81 95 VAL A N 1
ATOM 781 C CA . VAL A 1 95 ? -14.857 -9.191 18.726 1.00 95.81 95 VAL A CA 1
ATOM 782 C C . VAL A 1 95 ? -13.514 -9.839 18.403 1.00 95.81 95 VAL A C 1
ATOM 784 O O . VAL A 1 95 ? -13.052 -10.738 19.093 1.00 95.81 95 VAL A O 1
ATOM 787 N N . LYS A 1 96 ? -12.874 -9.408 17.306 1.00 94.75 96 LYS A N 1
ATOM 788 C CA . LYS A 1 96 ? -11.579 -9.948 16.857 1.00 94.75 96 LYS A CA 1
ATOM 789 C C . LYS A 1 96 ? -10.929 -9.118 15.754 1.00 94.75 96 LYS A C 1
ATOM 791 O O . LYS A 1 96 ? -11.587 -8.344 15.050 1.00 94.75 96 LYS A O 1
ATOM 796 N N . LYS A 1 97 ? -9.633 -9.362 15.529 1.00 95.25 97 LYS A N 1
ATOM 797 C CA . LYS A 1 97 ? -8.912 -8.930 14.319 1.00 95.25 97 LYS A CA 1
ATOM 798 C C . LYS A 1 97 ? -9.490 -9.628 13.078 1.00 95.25 97 LYS A C 1
ATOM 800 O O . LYS A 1 97 ? -9.779 -10.824 13.089 1.00 95.25 97 LYS A O 1
ATOM 805 N N . HIS A 1 98 ? -9.673 -8.875 11.996 1.00 96.00 98 HIS A N 1
ATOM 806 C CA . HIS A 1 98 ? -10.118 -9.406 10.706 1.00 96.00 98 HIS A CA 1
ATOM 807 C C . HIS A 1 98 ? -8.933 -10.003 9.922 1.00 96.00 98 HIS A C 1
ATOM 809 O O . HIS A 1 98 ? -7.777 -9.687 10.190 1.00 96.00 98 HIS A O 1
ATOM 815 N N . ARG A 1 99 ? -9.214 -10.821 8.895 1.00 94.06 99 ARG A N 1
ATOM 816 C CA . ARG A 1 99 ? -8.187 -11.391 7.993 1.00 94.06 99 ARG A CA 1
ATOM 817 C C . ARG A 1 99 ? -7.375 -10.318 7.261 1.00 94.06 99 ARG A C 1
ATOM 819 O O . ARG A 1 99 ? -6.198 -10.496 6.979 1.00 94.06 99 ARG A O 1
ATOM 826 N N . SER A 1 100 ? -8.024 -9.206 6.931 1.00 92.06 100 SER A N 1
ATOM 827 C CA . SER A 1 100 ? -7.379 -8.062 6.285 1.00 92.06 100 SER A CA 1
ATOM 828 C C . SER A 1 100 ? -6.593 -7.239 7.307 1.00 92.06 100 SER A C 1
ATOM 830 O O . SER A 1 100 ? -7.130 -6.937 8.377 1.00 92.06 100 SER A O 1
ATOM 832 N N . PRO A 1 101 ? -5.379 -6.777 6.966 1.00 87.94 101 PRO A N 1
ATOM 833 C CA . PRO A 1 101 ? -4.565 -5.990 7.881 1.00 87.94 101 PRO A CA 1
ATOM 834 C C . PRO A 1 101 ? -5.297 -4.709 8.302 1.00 87.94 101 PRO A C 1
ATOM 836 O O . PRO A 1 101 ? -6.030 -4.104 7.515 1.00 87.94 101 PRO A O 1
ATOM 839 N N . ARG A 1 102 ? -5.079 -4.278 9.551 1.00 92.38 102 ARG A N 1
ATOM 840 C CA . ARG A 1 102 ? -5.676 -3.069 10.157 1.00 92.38 102 ARG A CA 1
ATOM 841 C C . ARG A 1 102 ? -7.207 -3.072 10.251 1.00 92.38 102 ARG A C 1
ATOM 843 O O . ARG A 1 102 ? -7.772 -2.034 10.572 1.00 92.38 102 ARG A O 1
ATOM 850 N N . SER A 1 103 ? -7.891 -4.173 9.953 1.00 95.69 103 SER A N 1
ATOM 851 C CA . SER A 1 103 ? -9.351 -4.269 10.068 1.00 95.69 103 SER A CA 1
ATOM 852 C C . SER A 1 103 ? -9.739 -5.095 11.295 1.00 95.69 103 SER A C 1
ATOM 854 O O . SER A 1 103 ? -9.091 -6.092 11.601 1.00 95.69 103 SER A O 1
ATOM 856 N N . TYR A 1 104 ? -10.816 -4.698 11.963 1.00 96.44 104 TYR A N 1
ATOM 857 C CA . TYR A 1 104 ? -11.385 -5.349 13.141 1.00 96.44 104 TYR A CA 1
ATOM 858 C C . TYR A 1 104 ? -12.874 -5.604 12.919 1.00 96.44 104 TYR A C 1
ATOM 860 O O . TYR A 1 104 ? -13.527 -4.882 12.161 1.00 96.44 104 TYR A O 1
ATOM 868 N N . ILE A 1 105 ? -13.392 -6.637 13.574 1.00 96.56 105 ILE A N 1
ATOM 869 C CA . ILE A 1 105 ? -14.827 -6.876 13.712 1.00 96.56 105 ILE A CA 1
ATOM 870 C C . ILE A 1 105 ? -15.240 -6.293 15.059 1.00 96.56 105 ILE A C 1
ATOM 872 O O . ILE A 1 105 ? -14.652 -6.638 16.083 1.00 96.56 105 ILE A O 1
ATOM 876 N N . VAL A 1 106 ? -16.218 -5.395 15.037 1.00 95.94 106 VAL A N 1
ATOM 877 C CA . VAL A 1 106 ? -16.727 -4.680 16.207 1.00 95.94 106 VAL A CA 1
ATOM 878 C C . VAL A 1 106 ? -18.200 -5.013 16.367 1.00 95.94 106 VAL A C 1
ATOM 880 O O . VAL A 1 106 ? -18.955 -4.923 15.401 1.00 95.94 106 VAL A O 1
ATOM 883 N N . ASN A 1 107 ? -18.599 -5.397 17.571 1.00 95.25 107 ASN A N 1
ATOM 884 C CA . ASN A 1 107 ? -19.988 -5.573 17.946 1.00 95.25 107 ASN A CA 1
ATOM 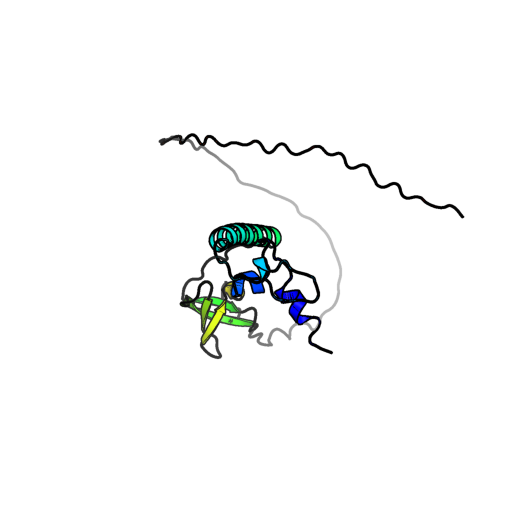885 C C . ASN A 1 107 ? -20.571 -4.224 18.386 1.00 95.25 107 ASN A C 1
ATOM 887 O O . ASN A 1 107 ? -19.944 -3.475 19.132 1.00 95.25 107 ASN A O 1
ATOM 891 N N . THR A 1 108 ? -21.745 -3.877 17.880 1.00 93.81 108 THR A N 1
ATOM 892 C CA . THR A 1 108 ? -22.491 -2.651 18.200 1.00 93.81 108 THR A CA 1
ATOM 893 C C . THR A 1 108 ? -23.935 -3.049 18.508 1.00 93.81 108 THR A C 1
ATOM 895 O O . THR A 1 108 ? -24.361 -4.137 18.136 1.00 93.81 108 THR A O 1
ATOM 898 N N . SER A 1 109 ? -24.730 -2.171 19.122 1.00 89.88 109 SER A N 1
ATOM 899 C CA . SER A 1 109 ? -26.161 -2.424 19.385 1.00 89.88 109 SER A CA 1
ATOM 900 C C . SER A 1 109 ? -26.976 -2.805 18.139 1.00 89.88 109 SER A C 1
ATOM 902 O O . SER A 1 109 ? -27.976 -3.503 18.241 1.00 89.88 109 SER A O 1
ATOM 904 N N . LYS A 1 110 ? -26.532 -2.378 16.951 1.00 89.62 110 LYS A N 1
ATOM 905 C CA . LYS A 1 110 ? -27.156 -2.688 15.653 1.00 89.62 110 LYS A CA 1
ATOM 906 C C . LYS A 1 110 ? -26.616 -3.965 14.991 1.00 89.62 110 LYS A C 1
ATOM 908 O O . LYS A 1 110 ? -27.048 -4.302 13.893 1.00 89.62 110 LYS A O 1
ATOM 913 N N . GLY A 1 111 ? -25.646 -4.636 15.612 1.00 92.19 111 GLY A N 1
ATOM 914 C CA . GLY A 1 111 ? -24.987 -5.835 15.100 1.00 92.19 111 GLY A CA 1
ATOM 915 C C . GLY A 1 111 ? -23.481 -5.676 14.873 1.00 92.19 111 GLY A C 1
ATOM 916 O O . GLY A 1 111 ? -22.856 -4.678 15.241 1.00 92.19 111 GLY A O 1
ATOM 917 N N . CYS A 1 112 ? -22.892 -6.693 14.246 1.00 93.75 112 CYS A N 1
ATOM 918 C CA . CYS A 1 112 ? -21.457 -6.779 13.992 1.00 93.75 112 CYS A CA 1
ATOM 919 C C . CYS A 1 112 ? -21.051 -6.046 12.709 1.00 93.75 112 CYS A C 1
ATOM 921 O O . CYS A 1 112 ? -21.611 -6.273 11.637 1.00 93.75 112 CYS A O 1
ATOM 923 N N . LEU A 1 113 ? -20.003 -5.227 12.793 1.00 94.06 113 LEU A N 1
ATOM 924 C CA . LEU A 1 113 ? -19.501 -4.426 11.683 1.00 94.06 113 LEU A CA 1
ATOM 925 C C . LEU A 1 113 ? -17.984 -4.535 11.547 1.00 94.06 113 LEU A C 1
ATOM 927 O O . LEU A 1 113 ? -17.235 -4.562 12.522 1.00 94.06 113 LEU A O 1
ATOM 931 N N . ARG A 1 114 ? -17.504 -4.533 10.304 1.00 95.38 114 ARG A N 1
ATOM 932 C CA . ARG A 1 114 ? -16.075 -4.465 10.002 1.00 95.38 114 ARG A CA 1
ATOM 933 C C . ARG A 1 114 ? -15.612 -3.010 9.941 1.00 95.38 114 ARG A C 1
ATOM 935 O O . ARG A 1 114 ? -16.112 -2.238 9.125 1.00 95.38 114 ARG A O 1
ATOM 942 N N . ARG A 1 115 ? -14.596 -2.642 10.730 1.00 95.56 115 ARG A N 1
ATOM 943 C CA . ARG A 1 115 ? -14.014 -1.287 10.752 1.00 95.56 115 ARG A CA 1
ATOM 944 C C . ARG A 1 115 ? -12.491 -1.285 10.704 1.00 95.56 115 ARG A C 1
ATOM 946 O O . ARG A 1 115 ? -11.833 -2.206 11.174 1.00 95.56 115 ARG A O 1
ATOM 953 N N . ASN A 1 116 ? -11.920 -0.238 10.104 1.00 95.44 116 ASN A N 1
ATOM 954 C CA . ASN A 1 116 ? -10.475 -0.012 10.113 1.00 95.44 116 ASN A CA 1
ATOM 955 C C . ASN A 1 116 ? -10.037 0.484 11.496 1.00 95.44 116 ASN A C 1
ATOM 957 O O . ASN A 1 116 ? -10.748 1.263 12.127 1.00 95.44 116 ASN A O 1
ATOM 961 N N . ARG A 1 117 ? -8.839 0.096 11.929 1.00 94.75 117 ARG A N 1
ATOM 962 C CA . ARG A 1 117 ? -8.199 0.520 13.170 1.00 94.75 117 ARG A CA 1
ATOM 963 C C . ARG A 1 117 ? -8.190 2.033 13.353 1.00 94.75 117 ARG A C 1
ATOM 965 O O . ARG A 1 117 ? -8.364 2.488 14.478 1.00 94.75 117 ARG A O 1
ATOM 972 N N . SER A 1 118 ? -8.009 2.801 12.278 1.00 93.62 118 SER A N 1
ATOM 973 C CA . SER A 1 118 ? -8.053 4.268 12.330 1.00 93.62 118 SER A CA 1
ATOM 974 C C . SER A 1 118 ? -9.406 4.806 12.788 1.00 93.62 118 SER A C 1
ATOM 976 O O . SER A 1 118 ? -9.471 5.880 13.370 1.00 93.62 118 SER A O 1
ATOM 978 N N . ASN A 1 119 ? -10.496 4.081 12.551 1.00 94.12 119 ASN A N 1
ATOM 979 C CA . ASN A 1 119 ? -11.850 4.516 12.893 1.00 94.12 119 ASN A CA 1
ATOM 980 C C . ASN A 1 119 ? -12.270 4.114 14.307 1.00 94.12 119 ASN A C 1
ATOM 982 O O . ASN A 1 119 ? -13.350 4.512 14.729 1.00 94.12 119 ASN A O 1
ATOM 986 N N . LEU A 1 120 ? -11.434 3.355 15.014 1.00 94.75 120 LEU A N 1
ATOM 987 C CA . LEU A 1 120 ? -11.693 2.881 16.366 1.00 94.75 120 LEU A CA 1
ATOM 988 C C . LEU A 1 120 ? -10.844 3.676 17.351 1.00 94.75 120 LEU A C 1
ATOM 990 O O . LEU A 1 120 ? -9.627 3.774 17.192 1.00 94.75 120 LEU A O 1
ATOM 994 N N . VAL A 1 121 ? -11.472 4.237 18.372 1.00 94.69 121 VAL A N 1
ATOM 995 C CA . VAL A 1 121 ? -10.780 4.937 19.456 1.00 94.69 121 VAL A CA 1
ATOM 996 C C . VAL A 1 121 ? -11.039 4.154 20.740 1.00 94.69 121 VAL A C 1
ATOM 998 O O . VAL A 1 121 ? -12.204 4.024 21.103 1.00 94.69 121 VAL A O 1
ATOM 1001 N N . PRO A 1 122 ? -10.007 3.595 21.400 1.00 93.38 122 PRO A N 1
ATOM 1002 C CA . PRO A 1 122 ? -10.159 3.020 22.734 1.00 93.38 122 PRO A CA 1
ATOM 1003 C C . PRO A 1 122 ? -10.867 3.994 23.667 1.00 93.38 122 PRO A C 1
ATOM 1005 O O . PRO A 1 122 ? -10.532 5.178 23.677 1.00 93.38 122 PRO A O 1
ATOM 1008 N N . CYS A 1 123 ? -11.838 3.502 24.425 1.00 89.88 123 CYS A N 1
ATOM 1009 C CA . CYS A 1 123 ? -12.578 4.311 25.381 1.00 89.88 123 CYS A CA 1
ATOM 1010 C C . CYS A 1 123 ? -12.757 3.516 26.673 1.00 89.88 123 CYS A C 1
ATOM 1012 O O . CYS A 1 123 ? -13.156 2.352 26.638 1.00 89.88 123 CYS A O 1
ATOM 1014 N N . GLU A 1 124 ? -12.428 4.142 27.799 1.00 77.12 124 GLU A N 1
ATOM 1015 C CA . GLU A 1 124 ? -12.640 3.589 29.132 1.00 77.12 124 GLU A CA 1
ATOM 1016 C C . GLU A 1 124 ? -14.102 3.836 29.517 1.00 77.12 124 GLU A C 1
ATOM 1018 O O . GLU A 1 124 ? -14.476 4.950 29.863 1.00 77.12 124 GLU A O 1
ATOM 1023 N N . SER A 1 125 ? -14.917 2.784 29.403 1.00 67.75 125 SER A N 1
ATOM 1024 C CA . SER A 1 125 ? -16.359 2.752 29.678 1.00 67.75 125 SER A CA 1
ATOM 1025 C C . SER A 1 125 ? -17.243 3.627 28.763 1.00 67.75 125 SER A C 1
ATOM 1027 O O . SER A 1 125 ? -16.956 4.803 28.526 1.00 67.75 125 SER A O 1
ATOM 1029 N N . PRO A 1 126 ? -18.368 3.105 28.234 1.00 59.97 126 PRO A N 1
ATOM 1030 C CA . PRO A 1 126 ? -19.414 3.981 27.734 1.00 59.97 126 PRO A CA 1
ATOM 1031 C C . PRO A 1 126 ? -19.953 4.755 28.942 1.00 59.97 126 PRO A C 1
ATOM 1033 O O . PRO A 1 126 ? -20.581 4.176 29.825 1.00 59.97 126 PRO A O 1
ATOM 1036 N N . ARG A 1 127 ? -19.705 6.068 29.015 1.00 53.50 127 ARG A N 1
ATOM 1037 C CA . ARG A 1 127 ? -20.546 6.921 29.861 1.00 53.50 127 ARG A CA 1
ATOM 1038 C C . ARG A 1 127 ? -21.965 6.734 29.338 1.00 53.50 127 ARG A C 1
ATOM 1040 O O . ARG A 1 127 ? -22.256 7.199 28.237 1.00 53.50 127 ARG A O 1
ATOM 1047 N N . ASN A 1 128 ? -22.800 6.011 30.079 1.00 52.59 128 ASN A N 1
ATOM 1048 C CA . ASN A 1 128 ? -24.237 5.986 29.847 1.00 52.59 128 ASN A CA 1
ATOM 1049 C C . ASN A 1 128 ? -24.693 7.447 29.888 1.00 52.59 128 ASN A C 1
ATOM 1051 O O . ASN A 1 128 ? -24.706 8.064 30.949 1.00 52.59 128 ASN A O 1
ATOM 1055 N N . GLN A 1 129 ? -24.963 8.041 28.727 1.00 53.66 129 GLN A N 1
ATOM 1056 C CA . GLN A 1 129 ? -25.654 9.324 28.654 1.00 53.66 129 GLN A CA 1
ATOM 1057 C C . GLN A 1 129 ? -27.148 9.051 28.789 1.00 53.66 129 GLN A C 1
ATOM 1059 O O . GLN A 1 129 ? -27.914 9.308 27.870 1.00 53.66 129 GLN A O 1
ATOM 1064 N N . ASP A 1 130 ? -27.533 8.532 29.949 1.00 43.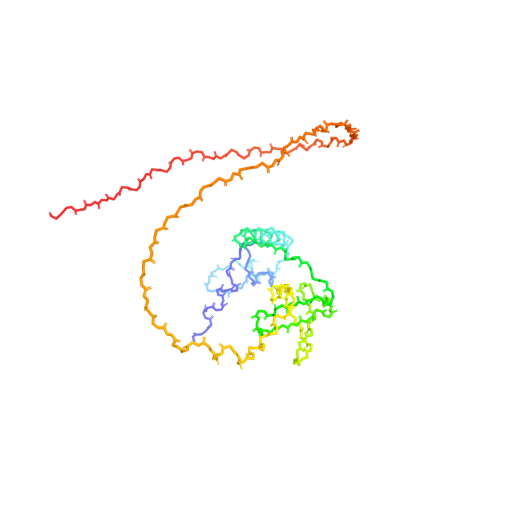16 130 ASP A N 1
ATOM 1065 C CA . ASP A 1 130 ? -28.892 8.658 30.440 1.00 43.16 130 ASP A CA 1
ATOM 1066 C C . ASP A 1 130 ? -28.839 9.824 31.430 1.00 43.16 130 ASP A C 1
ATOM 1068 O O . ASP A 1 130 ? -28.617 9.649 32.625 1.00 43.16 130 ASP A O 1
ATOM 1072 N N . LEU A 1 131 ? -28.921 11.053 30.909 1.00 42.19 131 LEU A N 1
ATOM 1073 C CA . LEU A 1 131 ? -29.217 12.215 31.743 1.00 42.19 131 LEU A CA 1
ATOM 1074 C C . LEU A 1 131 ? -30.669 12.053 32.200 1.00 42.19 131 LEU A C 1
ATOM 1076 O O . LEU A 1 131 ? -31.597 12.451 31.497 1.00 42.19 131 LEU A O 1
ATOM 1080 N N . THR A 1 132 ? -30.877 11.414 33.348 1.00 42.91 132 THR A N 1
ATOM 1081 C CA . THR A 1 132 ? -32.152 11.490 34.055 1.00 42.91 132 THR A CA 1
ATOM 1082 C C . THR A 1 132 ? -32.332 12.927 34.522 1.00 42.91 132 THR A C 1
ATOM 1084 O O . THR A 1 132 ? -31.581 13.416 35.361 1.00 42.91 132 THR A O 1
ATOM 1087 N N . TYR A 1 133 ? -33.307 13.603 33.924 1.00 45.59 133 TYR A N 1
ATOM 1088 C CA . TYR A 1 133 ? -33.872 14.873 34.362 1.00 45.59 133 TYR A CA 1
ATOM 1089 C C . TYR A 1 133 ? -34.306 14.739 35.826 1.00 45.59 133 TYR A C 1
ATOM 1091 O O . TYR A 1 133 ? -35.362 14.173 36.058 1.00 45.59 133 TYR A O 1
ATOM 1099 N N . ASN A 1 134 ? -33.477 15.142 36.792 1.00 42.75 134 ASN A N 1
ATOM 1100 C CA . ASN A 1 134 ? -33.865 15.257 38.208 1.00 42.75 134 ASN A CA 1
ATOM 1101 C C . ASN A 1 134 ? -33.042 16.295 39.003 1.00 42.75 134 ASN A C 1
ATOM 1103 O O . ASN A 1 134 ? -33.232 16.400 40.205 1.00 42.75 134 ASN A O 1
ATOM 1107 N N . ASP A 1 135 ? -32.194 17.111 38.363 1.00 40.59 135 ASP A N 1
ATOM 1108 C CA . ASP A 1 135 ? -31.451 18.182 39.062 1.00 40.59 135 ASP A CA 1
ATOM 1109 C C . ASP A 1 135 ? -32.099 19.575 38.887 1.00 40.59 135 ASP A C 1
ATOM 1111 O O . ASP A 1 135 ? -31.455 20.603 39.092 1.00 40.59 135 ASP A O 1
ATOM 1115 N N . ILE A 1 136 ? -33.371 19.636 38.476 1.00 49.69 136 ILE A N 1
ATOM 1116 C CA . ILE A 1 136 ? -34.161 20.874 38.459 1.00 49.69 136 ILE A CA 1
ATOM 1117 C C . ILE A 1 136 ? -35.164 20.765 39.595 1.00 49.69 136 ILE A C 1
ATOM 1119 O O . ILE A 1 136 ? -36.208 20.158 39.407 1.00 49.69 136 ILE A O 1
ATOM 1123 N N . GLU A 1 137 ? -34.794 21.293 40.754 1.00 46.50 137 GLU A N 1
ATOM 1124 C CA . GLU A 1 137 ? -35.650 21.973 41.735 1.00 46.50 137 GLU A CA 1
ATOM 1125 C C . GLU A 1 137 ? -34.862 22.061 43.041 1.00 46.50 137 GLU A C 1
ATOM 1127 O O . GLU A 1 137 ? -34.862 21.137 43.838 1.00 46.50 137 GLU A O 1
ATOM 1132 N N . ASP A 1 138 ? -34.099 23.145 43.184 1.00 40.19 138 ASP A N 1
ATOM 1133 C CA . ASP A 1 138 ? -33.791 23.784 44.470 1.00 40.19 138 ASP A CA 1
ATOM 1134 C C . ASP A 1 138 ? -33.015 25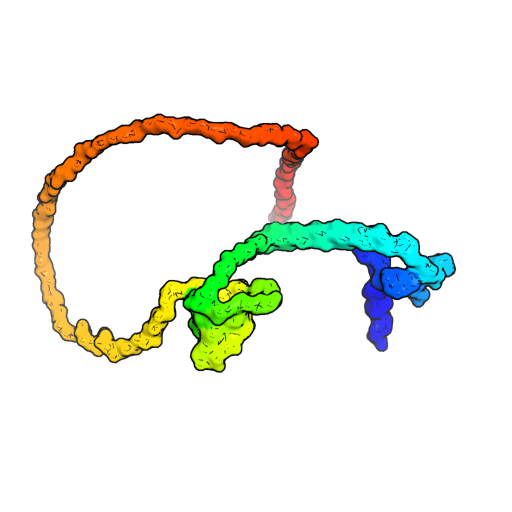.071 44.173 1.00 40.19 138 ASP A C 1
ATOM 1136 O O . ASP A 1 138 ? -31.818 25.198 44.420 1.00 40.19 138 ASP A O 1
ATOM 1140 N N . PHE A 1 139 ? -33.687 26.038 43.545 1.00 37.81 139 PHE A N 1
ATOM 1141 C CA . PHE A 1 139 ? -33.209 27.419 43.567 1.00 37.81 139 PHE A CA 1
ATOM 1142 C C . PHE A 1 139 ? -34.377 28.389 43.413 1.00 37.81 139 PHE A C 1
ATOM 1144 O O . PHE A 1 139 ? -34.503 29.096 42.417 1.00 37.81 139 PHE A O 1
ATOM 1151 N N . GLU A 1 140 ? -35.229 28.443 44.433 1.00 38.19 140 GLU A N 1
ATOM 1152 C CA . GLU A 1 140 ? -36.001 29.649 44.688 1.00 38.19 140 GLU A CA 1
ATOM 1153 C C . GLU A 1 140 ? -35.907 30.063 46.164 1.00 38.19 140 GLU A C 1
ATOM 1155 O O . GLU A 1 140 ? -36.290 29.325 47.063 1.00 38.19 140 GLU A O 1
ATOM 1160 N N . GLN A 1 141 ? -35.435 31.306 46.332 1.00 36.03 141 GLN A N 1
ATOM 1161 C CA . GLN A 1 141 ? -35.631 32.232 47.453 1.00 36.03 141 GLN A CA 1
ATOM 1162 C C . GLN A 1 141 ? -34.717 32.075 48.689 1.00 36.03 141 GLN A C 1
ATOM 1164 O O . GLN A 1 141 ? -34.941 31.235 49.551 1.00 36.03 141 GLN A O 1
ATOM 1169 N N . GLN A 1 142 ? -33.762 33.003 48.866 1.00 35.88 142 GLN A N 1
ATOM 1170 C CA . GLN A 1 142 ? -33.958 34.179 49.741 1.00 35.88 142 GLN A CA 1
ATOM 1171 C C . GLN A 1 142 ? -32.738 35.124 49.788 1.00 35.88 142 GLN A C 1
ATOM 1173 O O . GLN A 1 142 ? -31.613 34.773 49.443 1.00 35.88 142 GLN A O 1
ATOM 1178 N N . GLU A 1 143 ? -33.050 36.368 50.140 1.00 36.31 143 GLU A N 1
ATOM 1179 C CA . GLU A 1 143 ? -32.332 37.628 49.957 1.00 36.31 143 GLU A CA 1
ATOM 1180 C C . GLU A 1 143 ? -31.107 37.881 50.861 1.00 36.31 143 GLU A C 1
ATOM 1182 O O . GLU A 1 143 ? -31.000 37.404 51.985 1.00 36.31 143 GLU A O 1
ATOM 1187 N N . VAL A 1 144 ? -30.219 38.730 50.328 1.00 38.72 144 VAL A N 1
ATOM 1188 C CA . VAL A 1 144 ? -29.473 39.850 50.946 1.00 38.72 144 VAL A CA 1
ATOM 1189 C C . VAL A 1 144 ? -29.490 39.971 52.483 1.00 38.72 144 VAL A C 1
ATOM 1191 O O . VAL A 1 144 ? -30.518 40.283 53.065 1.00 38.72 144 VAL A O 1
ATOM 1194 N N . THR A 1 145 ? -28.309 39.940 53.117 1.00 29.78 145 THR A N 1
ATOM 1195 C CA . THR A 1 145 ? -27.805 40.992 54.036 1.00 29.78 145 THR A CA 1
ATOM 1196 C C . THR A 1 145 ? -26.292 40.848 54.249 1.00 29.78 145 THR A C 1
ATOM 1198 O O . THR A 1 145 ? -25.682 39.830 53.931 1.00 29.78 145 THR A O 1
ATOM 1201 N N . ASN A 1 146 ? -25.685 41.946 54.688 1.00 38.22 146 ASN A N 1
ATOM 1202 C CA . ASN A 1 146 ? -24.287 42.319 54.520 1.00 38.22 146 ASN A CA 1
ATOM 1203 C C . ASN A 1 146 ? -23.452 42.083 55.796 1.00 38.22 146 ASN A C 1
ATOM 1205 O O . ASN A 1 146 ? -24.010 41.856 56.862 1.00 38.22 146 ASN A O 1
ATOM 1209 N N . GLU A 1 147 ? -22.137 42.326 55.663 1.00 33.56 147 GLU A N 1
ATOM 1210 C CA . GLU A 1 147 ? -21.128 42.578 56.720 1.00 33.56 147 GLU A CA 1
ATOM 1211 C C . GLU A 1 147 ? -20.555 41.343 57.441 1.00 33.56 147 GLU A C 1
ATOM 1213 O O . GLU A 1 147 ? -21.247 40.376 57.701 1.00 33.56 147 GLU A O 1
ATOM 1218 N N . SER A 1 148 ? -19.306 41.281 57.903 1.00 33.78 148 SER A N 1
ATOM 1219 C CA . SER A 1 148 ? -18.011 41.898 57.599 1.00 33.78 148 SER A CA 1
ATOM 1220 C C . SER A 1 148 ? -16.967 41.128 58.452 1.00 33.78 148 SER A C 1
ATOM 1222 O O . SER A 1 148 ? -17.323 40.476 59.427 1.00 33.78 148 SER A O 1
ATOM 1224 N N . THR A 1 149 ? -15.671 41.276 58.142 1.00 30.88 149 THR A N 1
ATOM 1225 C CA . THR A 1 149 ? -14.575 41.287 59.147 1.00 30.88 149 THR A CA 1
ATOM 1226 C C . THR A 1 149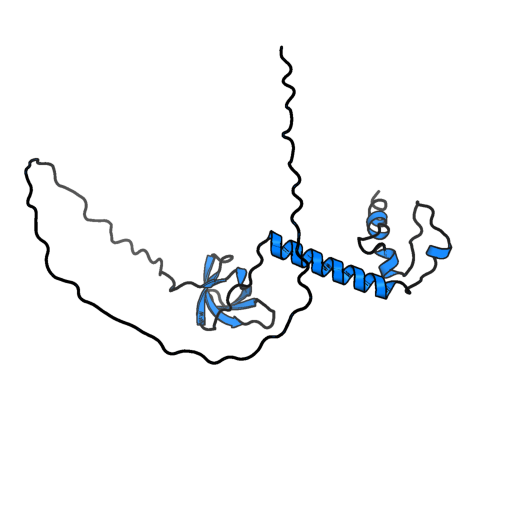 ? -13.880 39.961 59.567 1.00 30.88 149 THR A C 1
ATOM 1228 O O . THR A 1 149 ? -14.290 39.247 60.466 1.00 30.88 149 THR A O 1
ATOM 1231 N N . GLN A 1 150 ? -12.681 39.793 58.979 1.00 38.34 150 GLN A N 1
ATOM 1232 C CA . GLN A 1 150 ? -11.369 39.460 59.592 1.00 38.34 150 GLN A CA 1
ATOM 1233 C C . GLN A 1 150 ? -10.934 38.012 59.951 1.00 38.34 150 GLN A C 1
ATOM 1235 O O . GLN A 1 150 ? -11.336 37.423 60.939 1.00 38.34 150 GLN A O 1
ATOM 1240 N N . LYS A 1 151 ? -9.909 37.568 59.196 1.00 36.00 151 LYS A N 1
ATOM 1241 C CA . LYS A 1 151 ? -8.559 37.093 59.606 1.00 36.00 151 LYS A CA 1
ATOM 1242 C C . LYS A 1 151 ? -8.425 36.105 60.788 1.00 36.00 151 LYS A C 1
ATOM 1244 O O . LYS A 1 151 ? -8.528 36.515 61.936 1.00 36.00 151 LYS A O 1
ATOM 1249 N N . HIS A 1 152 ? -7.848 34.924 60.523 1.00 27.97 152 HIS A N 1
ATOM 1250 C CA . HIS A 1 152 ? -6.746 34.409 61.354 1.00 27.97 152 HIS A CA 1
ATOM 1251 C C . HIS A 1 152 ? -5.810 33.458 60.590 1.00 27.97 152 HIS A C 1
ATOM 1253 O O . HIS A 1 152 ? -6.217 32.698 59.717 1.00 27.97 152 HIS A O 1
ATOM 1259 N N . THR A 1 153 ? -4.527 33.577 60.909 1.00 32.22 153 THR A N 1
ATOM 1260 C CA . THR A 1 153 ? -3.353 32.919 60.332 1.00 32.22 153 THR A CA 1
ATOM 1261 C C . THR A 1 153 ? -2.935 31.679 61.132 1.00 32.22 153 THR A C 1
ATOM 1263 O O . THR A 1 153 ? -3.313 31.554 62.297 1.00 32.22 153 THR A O 1
ATOM 1266 N N . ARG A 1 154 ? -1.993 30.912 60.535 1.00 32.12 154 ARG A N 1
ATOM 1267 C CA . ARG A 1 154 ? -0.992 30.019 61.177 1.00 32.12 154 ARG A CA 1
ATOM 1268 C C . ARG A 1 154 ? -1.557 28.679 61.706 1.00 32.12 154 ARG A C 1
ATOM 1270 O O . ARG A 1 154 ? -2.675 28.636 62.174 1.00 32.12 154 ARG A O 1
ATOM 1277 N N . PHE A 1 155 ? -0.874 27.536 61.657 1.00 29.98 155 PHE A N 1
ATOM 1278 C CA . PHE A 1 155 ? 0.560 27.246 61.704 1.00 29.98 155 PHE A CA 1
ATOM 1279 C C . PHE A 1 155 ? 0.848 25.878 61.044 1.00 29.98 155 PHE A C 1
ATOM 1281 O O . PHE A 1 155 ? -0.040 25.042 60.900 1.00 29.98 155 PHE A O 1
ATOM 1288 N N . SER A 1 156 ? 2.104 25.712 60.640 1.00 36.38 156 SER A N 1
ATOM 1289 C CA . SER A 1 156 ? 2.775 24.502 60.164 1.00 36.38 156 SER A CA 1
ATOM 1290 C C . SER A 1 156 ? 2.936 23.414 61.235 1.00 36.38 156 SER A C 1
ATOM 1292 O O . SER A 1 156 ? 2.657 23.664 62.402 1.00 36.38 156 SER A O 1
ATOM 1294 N N . ASP A 1 157 ? 3.455 22.262 60.783 1.00 38.09 157 ASP A N 1
ATOM 1295 C CA . ASP A 1 157 ? 4.359 21.280 61.434 1.00 38.09 157 ASP A CA 1
ATOM 1296 C C . ASP A 1 157 ? 3.815 19.857 61.130 1.00 38.09 157 ASP A C 1
ATOM 1298 O O . ASP A 1 157 ? 2.613 19.634 61.204 1.00 38.09 157 ASP A O 1
ATOM 1302 N N . VAL A 1 158 ? 4.550 18.834 60.665 1.00 45.34 158 VAL A N 1
ATOM 1303 C CA . VAL A 1 158 ? 5.899 18.316 60.985 1.00 45.34 158 VAL A CA 1
ATOM 1304 C C . VAL A 1 158 ? 6.372 17.349 59.826 1.00 45.34 158 VAL A C 1
ATOM 1306 O O . VAL A 1 158 ? 5.663 17.249 58.827 1.00 45.34 158 VAL A O 1
ATOM 1309 N N . PRO A 1 159 ? 7.515 16.611 59.870 1.00 43.38 159 PRO A N 1
ATOM 1310 C CA . PRO A 1 159 ? 8.788 16.910 59.200 1.00 43.38 159 PRO A CA 1
ATOM 1311 C C . PRO A 1 159 ? 9.280 15.864 58.155 1.00 43.38 159 PRO A C 1
ATOM 1313 O O . PRO A 1 159 ? 8.692 14.809 57.937 1.00 43.38 159 PRO A O 1
ATOM 1316 N N . GLN A 1 160 ? 10.436 16.170 57.551 1.00 42.34 160 GLN A N 1
ATOM 1317 C CA . GLN A 1 160 ? 11.268 15.346 56.656 1.00 42.34 160 GLN A CA 1
ATOM 1318 C C . GLN A 1 160 ? 12.323 14.497 57.391 1.00 42.34 160 GLN A C 1
ATOM 1320 O O . GLN A 1 160 ? 12.907 15.013 58.337 1.00 42.34 160 GLN A O 1
ATOM 1325 N N . VAL A 1 161 ? 12.688 13.317 56.850 1.00 35.22 161 VAL A N 1
ATOM 1326 C CA . VAL A 1 161 ? 14.075 12.765 56.761 1.00 35.22 161 VAL A CA 1
ATOM 1327 C C . VAL A 1 161 ? 14.094 11.533 55.815 1.00 35.22 161 VAL A C 1
ATOM 1329 O O . VAL A 1 161 ? 13.240 10.668 55.954 1.00 35.22 161 VAL A O 1
ATOM 1332 N N . ASN A 1 162 ? 14.853 11.543 54.701 1.00 33.56 162 ASN A N 1
ATOM 1333 C CA . ASN A 1 162 ? 16.231 11.012 54.481 1.00 33.56 162 ASN A CA 1
ATOM 1334 C C . ASN A 1 162 ? 16.303 9.458 54.468 1.00 33.56 162 ASN A C 1
ATOM 1336 O O . ASN A 1 162 ? 15.703 8.835 55.324 1.00 33.56 162 ASN A O 1
ATOM 1340 N N . SER A 1 163 ? 17.027 8.722 53.609 1.00 30.05 163 SER A N 1
ATOM 1341 C CA . SER A 1 163 ? 18.105 9.016 52.653 1.00 30.05 163 SER A CA 1
ATOM 1342 C C . SER A 1 163 ? 18.576 7.716 51.932 1.00 30.05 163 SER A C 1
ATOM 1344 O O . SER A 1 163 ? 18.237 6.615 52.347 1.00 30.05 163 SER A O 1
ATOM 1346 N N . PHE A 1 164 ? 19.410 7.881 50.890 1.00 32.53 164 PHE A N 1
ATOM 1347 C CA . PHE A 1 164 ? 20.387 6.931 50.302 1.00 32.53 164 PHE A CA 1
ATOM 1348 C C . PHE A 1 164 ? 19.937 5.717 49.447 1.00 32.53 164 PHE A C 1
ATOM 1350 O O . PHE A 1 164 ? 19.542 4.666 49.934 1.00 32.53 164 PHE A O 1
ATOM 1357 N N . SER A 1 165 ? 20.193 5.825 48.133 1.00 36.28 165 SER A N 1
ATOM 1358 C CA . SER A 1 165 ? 20.694 4.726 47.270 1.00 36.28 165 SER A CA 1
ATOM 1359 C C . SER A 1 165 ? 22.233 4.657 47.383 1.00 36.28 165 SER A C 1
ATOM 1361 O O . SER A 1 165 ? 22.801 5.700 47.730 1.00 36.28 165 SER A O 1
ATOM 1363 N N . PRO A 1 166 ? 22.943 3.535 47.076 1.00 44.31 166 PRO A N 1
ATOM 1364 C CA . PRO A 1 166 ? 23.392 3.273 45.683 1.00 44.31 166 PRO A CA 1
ATOM 1365 C C . PRO A 1 166 ? 23.794 1.814 45.253 1.00 44.31 166 PRO A C 1
ATOM 1367 O O . PRO A 1 166 ? 24.212 0.999 46.061 1.00 44.31 166 PRO A O 1
ATOM 1370 N N . LEU A 1 167 ? 23.736 1.585 43.921 1.00 33.62 167 LEU A N 1
ATOM 1371 C CA . LEU A 1 167 ? 24.673 0.903 42.971 1.00 33.62 167 LEU A CA 1
ATOM 1372 C C . LEU A 1 167 ? 25.192 -0.553 43.145 1.00 33.62 167 LEU A C 1
ATOM 1374 O O . LEU A 1 167 ? 25.897 -0.818 44.104 1.00 33.62 167 LEU A O 1
ATOM 1378 N N . VAL A 1 168 ? 25.033 -1.381 42.082 1.00 37.19 168 VAL A N 1
ATOM 1379 C CA . VAL A 1 168 ? 26.026 -2.293 41.409 1.00 37.19 168 VAL A CA 1
ATOM 1380 C C . VAL A 1 168 ? 25.470 -2.630 39.997 1.00 37.19 168 VAL A C 1
ATOM 1382 O O . VAL A 1 168 ? 24.367 -3.153 39.891 1.00 37.19 168 VAL A O 1
ATOM 1385 N N . GLU A 1 169 ? 25.964 -2.054 38.893 1.00 31.94 169 GLU A N 1
ATOM 1386 C CA . GLU A 1 169 ? 27.033 -2.477 37.950 1.00 31.94 169 GLU A CA 1
ATOM 1387 C C . GLU A 1 169 ? 26.851 -3.776 37.116 1.00 31.94 169 GLU A C 1
ATOM 1389 O O . GLU A 1 169 ? 26.989 -4.891 37.599 1.00 31.94 169 GLU A O 1
ATOM 1394 N N . ASN A 1 170 ? 26.655 -3.534 35.807 1.00 34.22 170 ASN A N 1
ATOM 1395 C CA . ASN A 1 170 ? 27.355 -4.071 34.625 1.00 34.22 170 ASN A CA 1
ATOM 1396 C C . ASN A 1 170 ? 27.352 -5.577 34.308 1.00 34.22 170 ASN A C 1
ATOM 1398 O O . ASN A 1 170 ? 27.902 -6.382 35.043 1.00 34.22 170 ASN A O 1
ATOM 1402 N N . ASN A 1 171 ? 26.930 -5.910 33.077 1.00 33.09 171 ASN A N 1
ATOM 1403 C CA . ASN A 1 171 ? 27.702 -6.787 32.187 1.00 33.09 171 ASN A CA 1
ATOM 1404 C C . ASN A 1 171 ? 27.410 -6.517 30.699 1.00 33.09 171 ASN A C 1
ATOM 1406 O O . ASN A 1 171 ? 26.298 -6.196 30.287 1.00 33.09 171 ASN A O 1
ATOM 1410 N N . SER A 1 172 ? 28.483 -6.606 29.923 1.00 37.09 172 SER A N 1
ATOM 1411 C CA . SER A 1 172 ? 28.720 -6.128 28.564 1.00 37.09 172 SER A CA 1
ATOM 1412 C C . SER A 1 172 ? 28.545 -7.217 27.498 1.00 37.09 172 SER A C 1
ATOM 1414 O O . SER A 1 172 ? 28.749 -8.395 27.778 1.00 37.09 172 SER A O 1
ATOM 1416 N N . SER A 1 173 ? 28.224 -6.821 26.254 1.00 34.81 173 SER A N 1
ATOM 1417 C CA . SER A 1 173 ? 28.475 -7.564 24.994 1.00 34.81 173 SER A CA 1
ATOM 1418 C C . SER A 1 173 ? 28.035 -6.727 23.764 1.00 34.81 173 SER A C 1
ATOM 1420 O O . SER A 1 173 ? 27.262 -5.787 23.931 1.00 34.81 173 SER A O 1
ATOM 1422 N N . PRO A 1 174 ? 28.549 -6.959 22.535 1.00 39.41 174 PRO A N 1
ATOM 1423 C CA . PRO A 1 174 ? 29.772 -6.340 22.031 1.00 39.41 174 PRO A CA 1
ATOM 1424 C C . PRO A 1 174 ? 29.548 -5.406 20.823 1.00 39.41 174 PRO A C 1
ATOM 1426 O O . PRO A 1 174 ? 28.502 -5.357 20.180 1.00 39.41 174 PRO A O 1
ATOM 1429 N N . VAL A 1 175 ? 30.609 -4.664 20.510 1.00 40.06 175 VAL A N 1
ATOM 1430 C CA . VAL A 1 175 ? 30.743 -3.661 19.448 1.00 40.06 175 VAL A CA 1
ATOM 1431 C C . VAL A 1 175 ? 30.679 -4.283 18.044 1.00 40.06 175 VAL A C 1
ATOM 1433 O O . VAL A 1 175 ? 31.587 -5.008 17.645 1.00 40.06 175 VAL A O 1
ATOM 1436 N N . VAL A 1 176 ? 29.687 -3.890 17.235 1.00 39.59 176 VAL A N 1
ATOM 1437 C CA . VAL A 1 176 ? 29.720 -4.033 15.766 1.00 39.59 176 VAL A CA 1
ATOM 1438 C C . VAL A 1 176 ? 30.031 -2.668 15.151 1.00 39.59 176 VAL A C 1
ATOM 1440 O O . VAL A 1 176 ? 29.241 -1.727 15.224 1.00 39.59 176 VAL A O 1
ATOM 1443 N N . LYS A 1 177 ? 31.223 -2.542 14.560 1.00 35.97 177 LYS A N 1
ATOM 1444 C CA . LYS A 1 177 ? 31.702 -1.317 13.904 1.00 35.97 177 LYS A CA 1
ATOM 1445 C C . LYS A 1 177 ? 30.961 -1.115 12.582 1.00 35.97 177 LYS A C 1
ATOM 1447 O O . LYS A 1 177 ? 31.238 -1.803 11.604 1.00 35.97 177 LYS A O 1
ATOM 1452 N N . ASN A 1 178 ? 30.063 -0.135 12.536 1.00 38.31 178 ASN A N 1
ATOM 1453 C CA . ASN A 1 178 ? 29.375 0.251 11.309 1.00 38.31 178 ASN A CA 1
ATOM 1454 C C . ASN A 1 178 ? 30.232 1.271 10.528 1.00 38.31 178 ASN A C 1
ATOM 1456 O O . ASN A 1 178 ? 30.290 2.452 10.872 1.00 38.31 178 ASN A O 1
ATOM 1460 N N . LYS A 1 179 ? 30.939 0.816 9.487 1.00 43.28 179 LYS A N 1
ATOM 1461 C CA . LYS A 1 179 ? 31.716 1.667 8.568 1.00 43.28 179 LYS A CA 1
ATOM 1462 C C . LYS A 1 179 ? 30.803 2.257 7.485 1.00 43.28 179 LYS A C 1
ATOM 1464 O O . LYS A 1 179 ? 30.901 1.827 6.354 1.00 43.28 179 LYS A O 1
ATOM 1469 N N . PHE A 1 180 ? 29.927 3.212 7.802 1.00 40.25 180 PHE A N 1
ATOM 1470 C CA . PHE A 1 180 ? 29.317 4.124 6.807 1.00 40.25 180 PHE A CA 1
ATOM 1471 C C . PHE A 1 180 ? 28.660 5.330 7.507 1.00 40.25 180 PHE A C 1
ATOM 1473 O O . PHE A 1 180 ? 27.454 5.551 7.445 1.00 40.25 180 PHE A O 1
ATOM 1480 N N . SER A 1 181 ? 29.459 6.147 8.195 1.00 39.34 181 SER A N 1
ATOM 1481 C CA . SER A 1 181 ? 29.042 7.478 8.648 1.00 39.34 181 SER A CA 1
ATOM 1482 C C . SER A 1 181 ? 29.372 8.518 7.573 1.00 39.34 181 SER A C 1
ATOM 1484 O O . SER A 1 181 ? 30.360 9.245 7.656 1.00 39.34 181 SER A O 1
ATOM 1486 N N . GLN A 1 182 ? 28.540 8.617 6.532 1.00 50.12 182 GLN A N 1
ATOM 1487 C CA . GLN A 1 182 ? 28.590 9.800 5.670 1.00 50.12 182 GLN A CA 1
ATOM 1488 C C . GLN A 1 182 ? 27.969 10.987 6.417 1.00 50.12 182 GLN A C 1
ATOM 1490 O O . GLN A 1 182 ? 26.758 11.083 6.608 1.00 50.12 182 GLN A O 1
ATOM 1495 N N . VAL A 1 183 ? 28.835 11.892 6.873 1.00 48.12 183 VAL A N 1
ATOM 1496 C CA . VAL A 1 183 ? 28.475 13.162 7.509 1.00 48.12 183 VAL A CA 1
ATOM 1497 C C . VAL A 1 183 ? 27.696 14.028 6.512 1.00 48.12 183 VAL A C 1
ATOM 1499 O O . VAL A 1 183 ? 28.265 14.595 5.580 1.00 48.12 183 VAL A O 1
ATOM 1502 N N . LEU A 1 184 ? 26.387 14.182 6.726 1.00 49.19 184 LEU A N 1
ATOM 1503 C CA . LEU A 1 184 ? 25.555 15.165 6.026 1.00 49.19 184 LEU A CA 1
ATOM 1504 C C . LEU A 1 184 ? 25.949 16.584 6.468 1.00 49.19 184 LEU A C 1
ATOM 1506 O O . LEU A 1 184 ? 25.416 17.132 7.435 1.00 49.19 184 LEU A O 1
ATOM 1510 N N . ARG A 1 185 ? 26.884 17.213 5.748 1.00 50.25 185 ARG A N 1
ATOM 1511 C CA . ARG A 1 185 ? 27.181 18.644 5.908 1.00 50.25 185 ARG A CA 1
ATOM 1512 C C . ARG A 1 185 ? 25.976 19.461 5.414 1.00 50.25 185 ARG A C 1
ATOM 1514 O O . ARG A 1 185 ? 25.700 19.512 4.219 1.00 50.25 185 ARG A O 1
ATOM 1521 N N . LYS A 1 186 ? 25.252 20.126 6.323 1.00 49.66 186 LYS A N 1
ATOM 1522 C CA . LYS A 1 186 ? 24.227 21.125 5.960 1.00 49.66 186 LYS A CA 1
ATOM 1523 C C . LYS A 1 186 ? 24.890 22.280 5.197 1.00 49.66 186 LYS A C 1
ATOM 1525 O O . LYS A 1 186 ? 25.802 22.918 5.719 1.00 49.66 186 LYS A O 1
ATOM 1530 N N . SER A 1 187 ? 24.417 22.593 3.988 1.00 59.84 187 SER A N 1
ATOM 1531 C CA . SER A 1 187 ? 24.913 23.751 3.233 1.00 59.84 187 SER A CA 1
ATOM 1532 C C . SER A 1 187 ? 24.483 25.058 3.913 1.00 59.84 187 SER A C 1
ATOM 1534 O O . SER A 1 187 ? 23.284 25.323 4.037 1.00 59.84 187 SER A O 1
ATOM 1536 N N . LYS A 1 188 ? 25.436 25.909 4.307 1.00 59.75 188 LYS A N 1
ATOM 1537 C CA . LYS A 1 188 ? 25.163 27.270 4.799 1.00 59.75 188 LYS A CA 1
ATOM 1538 C C . LYS A 1 188 ? 24.888 28.214 3.619 1.00 59.75 188 LYS A C 1
ATOM 1540 O O . LYS A 1 188 ? 25.747 29.000 3.238 1.00 59.75 188 LYS A O 1
ATOM 1545 N N . ARG A 1 189 ? 23.697 28.152 3.016 1.00 62.22 189 ARG A N 1
ATOM 1546 C CA . ARG A 1 189 ? 23.247 29.190 2.069 1.00 62.22 189 ARG A CA 1
ATOM 1547 C C . ARG A 1 189 ? 22.496 30.277 2.840 1.00 62.22 189 ARG A C 1
ATOM 1549 O O . ARG A 1 189 ? 21.366 30.050 3.265 1.00 62.22 189 ARG A O 1
ATOM 1556 N N . LYS A 1 190 ? 23.111 31.451 3.025 1.00 64.19 190 LYS A N 1
ATOM 1557 C CA . LYS A 1 190 ? 22.408 32.644 3.525 1.00 64.19 190 LYS A CA 1
ATOM 1558 C C . LYS A 1 190 ? 21.446 33.126 2.434 1.00 64.19 190 LYS A C 1
ATOM 1560 O O . LYS A 1 190 ? 21.888 33.477 1.342 1.00 64.19 190 LYS A O 1
ATOM 1565 N N . ARG A 1 191 ? 20.138 33.113 2.701 1.00 64.81 191 ARG A N 1
ATOM 1566 C CA . ARG A 1 191 ? 19.141 33.707 1.797 1.00 64.81 191 ARG A CA 1
ATOM 1567 C C . ARG A 1 191 ? 19.170 35.224 1.981 1.00 64.81 191 ARG A C 1
ATOM 1569 O O . ARG A 1 191 ? 19.015 35.693 3.103 1.00 64.81 191 ARG A O 1
ATOM 1576 N N . LYS A 1 192 ? 19.406 35.977 0.903 1.00 67.25 192 LYS A N 1
ATOM 1577 C CA . LYS A 1 192 ? 19.268 37.441 0.923 1.00 67.25 192 LYS A CA 1
ATOM 1578 C C . LYS A 1 192 ? 17.772 37.795 0.987 1.00 67.25 192 LYS A C 1
ATOM 1580 O O . LYS A 1 192 ? 16.988 37.112 0.323 1.00 67.25 192 LYS A O 1
ATOM 1585 N N . PRO A 1 193 ? 17.364 38.802 1.776 1.00 70.75 193 PRO A N 1
ATOM 1586 C CA . PRO A 1 193 ? 15.968 39.218 1.841 1.00 70.75 193 PRO A CA 1
ATOM 1587 C C . PRO A 1 193 ? 15.518 39.851 0.518 1.00 70.75 193 PRO A C 1
ATOM 1589 O O . PRO A 1 193 ? 16.318 40.437 -0.215 1.00 70.75 193 PRO A O 1
ATOM 1592 N N . VAL A 1 194 ? 14.228 39.708 0.218 1.00 71.38 194 VAL A N 1
ATOM 1593 C CA . VAL A 1 194 ? 13.586 40.254 -0.985 1.00 71.38 194 VAL A CA 1
ATOM 1594 C C . VAL A 1 194 ? 13.449 41.768 -0.827 1.00 71.38 194 VAL A C 1
ATOM 1596 O O . VAL A 1 194 ? 12.829 42.231 0.129 1.00 71.38 194 VAL A O 1
ATOM 1599 N N . LYS A 1 195 ? 14.020 42.542 -1.757 1.00 67.12 195 LYS A N 1
ATOM 1600 C CA . LYS A 1 195 ? 13.833 43.997 -1.815 1.00 67.12 195 LYS A CA 1
ATOM 1601 C C . LYS A 1 195 ? 12.450 44.282 -2.403 1.00 67.12 195 LYS A C 1
ATOM 1603 O O . LYS A 1 195 ? 12.188 43.892 -3.538 1.00 67.12 195 LYS A O 1
ATOM 1608 N N . ARG A 1 196 ? 11.565 44.920 -1.636 1.00 63.25 196 ARG A N 1
ATOM 1609 C CA . ARG A 1 196 ? 10.303 45.460 -2.160 1.00 63.25 196 ARG A CA 1
ATOM 1610 C C . ARG A 1 196 ? 10.609 46.823 -2.776 1.00 63.25 196 ARG A C 1
ATOM 1612 O O . ARG A 1 196 ? 11.168 47.673 -2.094 1.00 63.25 196 ARG A O 1
ATOM 1619 N N . LEU A 1 197 ? 10.290 46.994 -4.054 1.00 61.84 197 LEU A N 1
ATOM 1620 C CA . LEU A 1 197 ? 10.272 48.303 -4.700 1.00 61.84 197 LEU A CA 1
ATOM 1621 C C . LEU A 1 197 ? 8.950 48.953 -4.290 1.00 61.84 197 LEU A C 1
ATOM 1623 O O . LEU A 1 197 ? 7.890 48.473 -4.681 1.00 61.84 197 LEU A O 1
ATOM 1627 N N . ILE A 1 198 ? 9.013 49.964 -3.429 1.00 58.00 198 ILE A N 1
ATOM 1628 C CA . ILE A 1 198 ? 7.884 50.863 -3.202 1.00 58.00 198 ILE A CA 1
ATOM 1629 C C . ILE A 1 198 ? 8.055 51.970 -4.238 1.00 58.00 198 ILE A C 1
ATOM 1631 O O . ILE A 1 198 ? 9.078 52.647 -4.255 1.00 58.00 198 ILE A O 1
ATOM 1635 N N . THR A 1 199 ? 7.098 52.073 -5.152 1.00 52.72 199 THR A N 1
ATOM 1636 C CA . THR A 1 199 ? 6.911 53.234 -6.021 1.00 52.72 199 THR A CA 1
ATOM 1637 C C . THR A 1 199 ? 6.240 54.322 -5.188 1.00 52.72 199 THR A C 1
ATOM 1639 O O . THR A 1 199 ? 5.139 54.093 -4.686 1.00 52.72 199 THR A O 1
ATOM 1642 N N . GLU A 1 200 ? 6.911 55.455 -4.995 1.00 57.72 200 GLU A N 1
ATOM 1643 C CA . GLU A 1 200 ? 6.285 56.669 -4.461 1.00 57.72 200 GLU A CA 1
ATOM 1644 C C . GLU A 1 200 ? 5.394 57.307 -5.541 1.00 57.72 200 GLU A C 1
ATOM 1646 O O . GLU A 1 200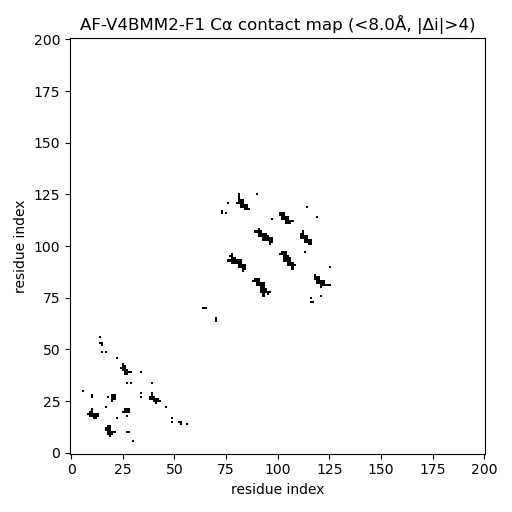 ? 5.687 57.196 -6.736 1.00 57.72 200 GLU A O 1
ATOM 1651 N N . ILE A 1 201 ? 4.279 57.886 -5.090 1.00 53.12 201 ILE A N 1
ATOM 1652 C CA . ILE A 1 201 ? 3.331 58.709 -5.857 1.00 53.12 201 ILE A CA 1
ATOM 1653 C C . ILE A 1 201 ? 3.811 60.154 -5.795 1.00 53.12 201 ILE A C 1
ATOM 1655 O O . ILE A 1 201 ? 4.211 60.561 -4.680 1.00 53.12 201 ILE A O 1
#

Organism: Lottia gigantea (NCBI:txid225164)

Secondary structure (DSSP, 8-state):
--SHHHHHHHHS--TTS--HHHHHHSS----SS---GGGGS---TTHHHHHHHHHHHHHHHHHHHHHHTT--PPPP--TT-EEEETTTTEEEEEEEE-SSTTEEEEEETTEEEEEEGGGEEE-SS-------S--------------------------------------------------------PPPPPPP-PPP-

Mean predicted aligned error: 18.73 Å

Solvent-accessible surface area (backbone atoms only — not comparable to full-atom values): 13782 Å² total; per-residue (Å²): 144,74,71,77,65,61,53,50,71,34,65,46,57,43,98,66,69,50,17,57,39,31,75,74,58,27,18,52,78,93,58,96,62,92,70,62,77,74,47,58,46,68,52,67,87,58,52,66,61,38,50,54,46,44,50,54,49,51,53,51,52,48,51,53,48,38,64,75,67,64,68,69,86,76,82,87,78,60,61,71,41,42,25,37,31,67,86,76,74,39,65,30,31,27,67,37,79,43,95,51,86,65,29,31,33,31,38,34,98,93,45,78,42,80,43,49,53,91,43,48,40,82,45,89,68,84,78,77,86,70,81,74,91,72,89,83,84,89,87,81,88,85,82,91,85,84,90,80,88,81,89,87,81,88,80,90,88,87,90,89,82,89,81,84,86,86,91,87,84,88,88,88,84,84,91,80,87,78,93,76,81,80,80,83,76,81,80,89,74,82,79,78,82,84,82,77,84,78,82,84,131

Sequence (201 aa):
MVSEVNWIQKSTPLHSGFSPAELLFGRKLRTQVPVSPRELIPNWSHLSLVREREEIYRAKTKCNFDKRHKVNRLKDLEPEQNVFIRDSKSHGTIVKKHRSPRSYIVNTSKGCLRRNRSNLVPCESPRNQDLTYNDIEDFEQQEVTNESTQKHTRFSDVPQVNSFSPLVENNSSPVVKNKFSQVLRKSKRKRKPVKRLITEI

pLDDT: mean 73.23, std 24.58, range [27.97, 97.75]